Protein AF-A0A3R8IQD9-F1 (afdb_monomer_lite)

pLDDT: mean 78.48, std 20.83, range [30.59, 97.56]

Radius of gyration: 28.9 Å; chains: 1; bounding box: 61×103×57 Å

Structure (mmCIF, N/CA/C/O backbone):
data_AF-A0A3R8IQD9-F1
#
_entry.id   AF-A0A3R8IQD9-F1
#
loop_
_atom_site.group_PDB
_atom_site.id
_atom_site.type_symbol
_atom_site.label_atom_id
_atom_site.label_alt_id
_atom_site.label_comp_id
_atom_site.label_asym_id
_atom_site.label_entity_id
_atom_site.label_seq_id
_atom_site.pdbx_PDB_ins_code
_atom_site.Cartn_x
_atom_site.Cartn_y
_atom_site.Cartn_z
_atom_site.occupancy
_atom_site.B_iso_or_equiv
_atom_site.auth_seq_id
_atom_site.auth_comp_id
_atom_site.auth_asym_id
_atom_site.auth_atom_id
_atom_site.pdbx_PDB_model_num
ATOM 1 N N . MET A 1 1 ? -8.883 -5.951 16.918 1.00 85.56 1 MET A N 1
ATOM 2 C CA . MET A 1 1 ? -7.781 -6.168 15.955 1.00 85.56 1 MET A CA 1
ATOM 3 C C . MET A 1 1 ? -8.196 -5.547 14.629 1.00 85.56 1 MET A C 1
ATOM 5 O O . MET A 1 1 ? -9.331 -5.101 14.527 1.00 85.56 1 MET A O 1
ATOM 9 N N . ILE A 1 2 ? -7.300 -5.439 13.646 1.00 91.31 2 ILE A N 1
ATOM 10 C CA . ILE A 1 2 ? -7.656 -4.954 12.303 1.00 91.31 2 ILE A CA 1
ATOM 11 C C . ILE A 1 2 ? -7.260 -6.007 11.281 1.00 91.31 2 ILE A C 1
ATOM 13 O O . ILE A 1 2 ? -6.107 -6.446 11.278 1.00 91.31 2 ILE A O 1
ATOM 17 N N . TYR A 1 3 ? -8.180 -6.325 10.373 1.00 93.69 3 TYR A N 1
ATOM 18 C CA . TYR A 1 3 ? -7.929 -7.171 9.216 1.00 93.69 3 TYR A CA 1
ATOM 19 C C . TYR A 1 3 ? -8.202 -6.398 7.930 1.00 93.69 3 TYR A C 1
ATOM 21 O O . TYR A 1 3 ? -9.280 -5.846 7.725 1.00 93.69 3 TYR A O 1
ATOM 29 N N . ILE A 1 4 ? -7.206 -6.350 7.053 1.00 95.06 4 ILE A N 1
ATOM 30 C CA . ILE A 1 4 ? -7.309 -5.715 5.743 1.00 95.06 4 ILE A CA 1
ATOM 31 C C . ILE A 1 4 ? -7.055 -6.780 4.689 1.00 95.06 4 ILE A C 1
ATOM 33 O O . ILE A 1 4 ? -6.002 -7.419 4.675 1.00 95.06 4 ILE A O 1
ATOM 37 N N . LYS A 1 5 ? -8.011 -6.936 3.781 1.00 95.31 5 LYS A N 1
ATOM 38 C CA . LYS A 1 5 ? -7.874 -7.757 2.584 1.00 95.31 5 LYS A CA 1
ATOM 39 C C . LYS A 1 5 ? -7.574 -6.857 1.393 1.00 95.31 5 LYS A C 1
ATOM 41 O O . LYS A 1 5 ? -8.252 -5.853 1.187 1.00 95.31 5 LYS A O 1
ATOM 46 N N . ILE A 1 6 ? -6.565 -7.221 0.612 1.00 95.56 6 ILE A N 1
ATOM 47 C CA . ILE A 1 6 ? -6.186 -6.545 -0.625 1.00 95.56 6 ILE A CA 1
ATOM 48 C C . ILE A 1 6 ? -6.264 -7.547 -1.771 1.00 95.56 6 ILE A C 1
ATOM 50 O O . ILE A 1 6 ? -5.506 -8.517 -1.832 1.00 95.56 6 ILE A O 1
ATOM 54 N N . ASP A 1 7 ? -7.171 -7.275 -2.698 1.00 95.44 7 ASP A N 1
ATOM 55 C CA . ASP A 1 7 ? -7.290 -7.976 -3.967 1.00 95.44 7 ASP A CA 1
ATOM 56 C C . ASP A 1 7 ? -6.524 -7.215 -5.057 1.00 95.44 7 ASP A C 1
ATOM 58 O O . ASP A 1 7 ? -6.487 -5.981 -5.061 1.00 95.44 7 ASP A O 1
ATOM 62 N N . PHE A 1 8 ? -5.940 -7.948 -6.008 1.00 94.31 8 PHE A N 1
ATOM 63 C CA . PHE A 1 8 ? -5.193 -7.389 -7.140 1.00 94.31 8 PHE A CA 1
ATOM 64 C C . PHE A 1 8 ? -5.928 -7.686 -8.455 1.00 94.31 8 PHE A C 1
ATOM 66 O O . PHE A 1 8 ? -5.655 -8.712 -9.081 1.00 94.31 8 PHE A O 1
ATOM 73 N N . PRO A 1 9 ? -6.835 -6.811 -8.937 1.00 93.56 9 PRO A N 1
ATOM 74 C CA . PRO A 1 9 ? -7.625 -7.078 -10.144 1.00 93.56 9 PRO A CA 1
ATOM 75 C C . PRO A 1 9 ? -6.778 -7.335 -11.394 1.00 93.56 9 PRO A C 1
ATOM 77 O O . PRO A 1 9 ? -7.143 -8.138 -12.248 1.00 93.56 9 PRO A O 1
ATOM 80 N N . ALA A 1 10 ? -5.627 -6.664 -11.495 1.00 91.88 10 ALA A N 1
ATOM 81 C CA . ALA A 1 10 ? -4.679 -6.845 -12.591 1.00 91.88 10 ALA A CA 1
ATOM 82 C C . ALA A 1 10 ? -3.685 -8.002 -12.362 1.00 91.88 10 ALA A C 1
ATOM 84 O O . ALA A 1 10 ? -2.860 -8.271 -13.236 1.00 91.88 10 ALA A O 1
ATOM 85 N N . GLY A 1 11 ? -3.713 -8.646 -11.187 1.00 92.56 11 GLY A N 1
ATOM 86 C CA . GLY A 1 11 ? -2.774 -9.699 -10.785 1.00 92.56 11 GLY A CA 1
ATOM 87 C C . GLY A 1 11 ? -1.314 -9.244 -10.735 1.00 92.56 11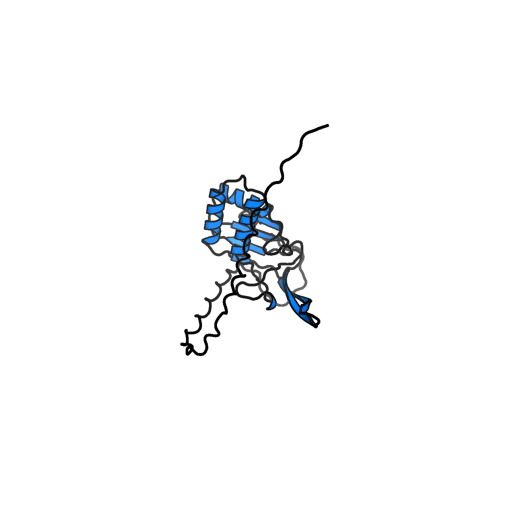 GLY A C 1
ATOM 88 O O . GLY A 1 11 ? -0.412 -10.074 -10.842 1.00 92.56 11 GLY A O 1
ATOM 89 N N . ARG A 1 12 ? -1.055 -7.932 -10.656 1.00 92.38 12 ARG A N 1
ATOM 90 C CA . ARG A 1 12 ? 0.294 -7.359 -10.662 1.00 92.38 12 ARG A CA 1
ATOM 91 C C . ARG A 1 12 ? 0.468 -6.338 -9.554 1.00 92.38 12 ARG A C 1
ATOM 93 O O . ARG A 1 12 ? -0.379 -5.474 -9.343 1.00 92.38 12 ARG A O 1
ATOM 100 N N . TRP A 1 13 ? 1.620 -6.418 -8.909 1.00 93.88 13 TRP A N 1
ATOM 101 C CA . TRP A 1 13 ? 2.085 -5.490 -7.898 1.00 93.88 13 TRP A CA 1
ATOM 102 C C . TRP A 1 13 ? 3.447 -4.928 -8.310 1.00 93.88 13 TRP A C 1
ATOM 104 O O . TRP A 1 13 ? 4.460 -5.620 -8.295 1.00 93.88 13 TRP A O 1
ATOM 114 N N . HIS A 1 14 ? 3.470 -3.661 -8.701 1.00 93.00 14 HIS A N 1
ATOM 115 C CA . HIS A 1 14 ? 4.660 -2.914 -9.086 1.00 93.00 14 HIS A CA 1
ATOM 116 C C . HIS A 1 14 ? 5.168 -2.078 -7.905 1.00 93.00 14 HIS A C 1
ATOM 118 O O . HIS A 1 14 ? 4.622 -1.021 -7.565 1.00 93.00 14 HIS A O 1
ATOM 124 N N . ALA A 1 15 ? 6.265 -2.527 -7.306 1.00 90.81 15 ALA A N 1
ATOM 125 C CA . ALA A 1 15 ? 7.015 -1.772 -6.314 1.00 90.81 15 ALA A CA 1
ATOM 126 C C . ALA A 1 15 ? 8.477 -2.214 -6.330 1.00 90.81 15 ALA A C 1
ATOM 128 O O . ALA A 1 15 ? 8.760 -3.405 -6.375 1.00 90.81 15 ALA A O 1
ATOM 129 N N . THR A 1 16 ? 9.397 -1.255 -6.286 1.00 88.88 16 THR A N 1
ATOM 130 C CA . THR A 1 16 ? 10.830 -1.521 -6.100 1.00 88.88 16 THR A CA 1
ATOM 131 C C . THR A 1 16 ? 11.128 -1.618 -4.613 1.00 88.88 16 THR A C 1
ATOM 133 O O . THR A 1 16 ? 10.677 -0.750 -3.858 1.00 88.88 16 THR A O 1
ATOM 136 N N . ALA A 1 17 ? 11.884 -2.642 -4.214 1.00 88.12 17 ALA A N 1
ATOM 137 C CA . ALA A 1 17 ? 12.302 -2.825 -2.831 1.00 88.12 17 ALA A CA 1
ATOM 138 C C . ALA A 1 17 ? 13.072 -1.603 -2.308 1.00 88.12 17 ALA A C 1
ATOM 140 O O . ALA A 1 17 ? 13.813 -0.939 -3.039 1.00 88.12 17 ALA A O 1
ATOM 141 N N . TRP A 1 18 ? 12.882 -1.286 -1.028 1.00 83.81 18 TRP A N 1
ATOM 142 C CA . TRP A 1 18 ? 13.612 -0.193 -0.397 1.00 83.81 18 TRP A CA 1
ATOM 143 C C . TRP A 1 18 ? 15.117 -0.476 -0.396 1.00 83.81 18 TRP A C 1
ATOM 145 O O . TRP A 1 18 ? 15.539 -1.591 -0.107 1.00 83.81 18 TRP A O 1
ATOM 155 N N . GLY A 1 19 ? 15.931 0.536 -0.700 1.00 84.25 19 GLY A N 1
ATOM 156 C CA . GLY A 1 19 ? 17.386 0.380 -0.791 1.00 84.25 19 GLY A CA 1
ATOM 157 C C . GLY A 1 19 ? 17.886 -0.270 -2.087 1.00 84.25 19 GLY A C 1
ATOM 158 O O . GLY A 1 19 ? 19.096 -0.362 -2.260 1.00 84.25 19 GLY A O 1
ATOM 159 N N . SER A 1 20 ? 16.990 -0.649 -3.004 1.00 85.81 20 SER A N 1
ATOM 160 C CA . SER A 1 20 ? 17.343 -1.146 -4.337 1.00 85.81 20 SER A CA 1
ATOM 161 C C . SER A 1 20 ? 17.142 -0.082 -5.408 1.00 85.81 20 SER A C 1
ATOM 163 O O . SER A 1 20 ? 16.177 0.691 -5.390 1.00 85.81 20 SER A O 1
ATOM 165 N N . HIS A 1 21 ? 18.038 -0.054 -6.390 1.00 85.88 21 HIS A N 1
ATOM 166 C CA . HIS A 1 21 ? 17.846 0.755 -7.584 1.00 85.88 21 HIS A CA 1
ATOM 167 C C . HIS A 1 21 ? 16.812 0.106 -8.522 1.00 85.88 21 HIS A C 1
ATOM 169 O O . HIS A 1 21 ? 16.749 -1.112 -8.664 1.00 85.88 21 HIS A O 1
ATOM 175 N N . VAL A 1 22 ? 16.022 0.913 -9.241 1.00 80.56 22 VAL A N 1
ATOM 176 C CA . VAL A 1 22 ? 14.950 0.417 -10.139 1.00 80.56 22 VAL A CA 1
ATOM 177 C C . VAL A 1 22 ? 15.449 -0.560 -11.214 1.00 80.56 22 VAL A C 1
ATOM 179 O O . VAL A 1 22 ? 14.722 -1.456 -11.632 1.00 80.56 22 VAL A O 1
ATOM 182 N N . ASN A 1 23 ? 16.714 -0.425 -11.621 1.00 83.75 23 ASN A N 1
ATOM 183 C CA . ASN A 1 23 ? 17.351 -1.295 -12.613 1.00 83.75 23 ASN A CA 1
ATOM 184 C C . ASN A 1 23 ? 17.975 -2.578 -12.028 1.00 83.75 23 ASN A C 1
ATOM 186 O O . ASN A 1 23 ? 18.586 -3.332 -12.781 1.00 83.75 23 ASN A O 1
ATOM 190 N N . GLU A 1 24 ? 17.847 -2.835 -10.725 1.00 85.62 24 GLU A N 1
ATOM 191 C CA . GLU A 1 24 ? 18.301 -4.089 -10.102 1.00 85.62 24 GLU A CA 1
ATOM 192 C C . GLU A 1 24 ? 17.284 -5.222 -10.259 1.00 85.62 24 GLU A C 1
ATOM 194 O O . GLU A 1 24 ? 17.636 -6.387 -10.106 1.00 85.62 24 GLU A O 1
ATOM 199 N N . GLY A 1 25 ? 16.034 -4.908 -10.609 1.00 85.62 25 GLY A N 1
ATOM 200 C CA . GLY A 1 25 ? 15.038 -5.941 -10.873 1.00 85.62 25 GLY A CA 1
ATOM 201 C C . GLY A 1 25 ? 14.461 -6.599 -9.618 1.00 85.62 25 GLY A C 1
ATOM 202 O O . GLY A 1 25 ? 13.912 -7.692 -9.725 1.00 85.62 25 GLY A O 1
ATOM 203 N N . VAL A 1 26 ? 14.604 -5.979 -8.440 1.00 89.00 26 VAL A N 1
ATOM 204 C CA . VAL A 1 26 ? 14.142 -6.535 -7.158 1.00 89.00 26 VAL A CA 1
ATOM 205 C C . VAL A 1 26 ? 12.788 -5.922 -6.784 1.00 89.00 26 VAL A C 1
ATOM 207 O O . VAL A 1 26 ? 12.733 -4.738 -6.416 1.00 89.00 26 VAL A O 1
ATOM 210 N N . PRO A 1 27 ? 11.676 -6.679 -6.896 1.00 91.38 27 PRO A N 1
ATOM 211 C CA . PRO A 1 27 ? 10.386 -6.171 -6.484 1.00 91.38 27 PRO A CA 1
ATOM 212 C C . PRO A 1 27 ? 10.232 -6.252 -4.967 1.00 91.38 27 PRO A C 1
ATOM 214 O O . PRO A 1 27 ? 10.790 -7.120 -4.300 1.00 91.38 27 PRO A O 1
ATOM 217 N N . GLU A 1 28 ? 9.434 -5.349 -4.421 1.00 91.25 28 GLU A N 1
ATOM 218 C CA . G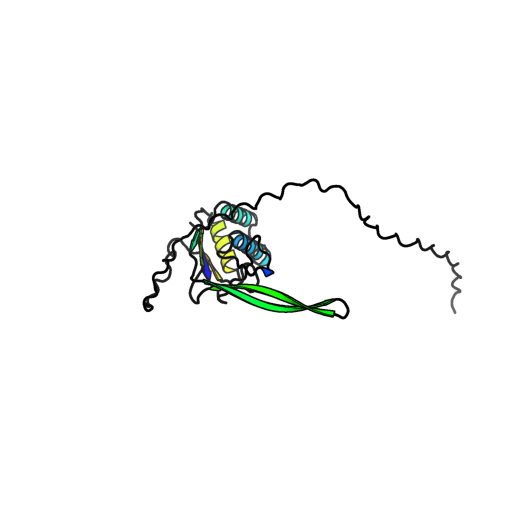LU A 1 28 ? 9.092 -5.338 -3.006 1.00 91.25 28 GLU A CA 1
ATOM 219 C C . GLU A 1 28 ? 7.955 -6.320 -2.714 1.00 91.25 28 GLU A C 1
ATOM 221 O O . GLU A 1 28 ? 6.830 -6.124 -3.184 1.00 91.25 28 GLU A O 1
ATOM 226 N N . TRP A 1 29 ? 8.242 -7.355 -1.923 1.00 90.94 29 TRP A N 1
ATOM 227 C CA . TRP A 1 29 ? 7.252 -8.317 -1.445 1.00 90.94 29 TRP A CA 1
ATOM 228 C C . TRP A 1 29 ? 7.685 -8.914 -0.099 1.00 90.94 29 TRP A C 1
ATOM 230 O O . TRP A 1 29 ? 8.795 -9.445 -0.026 1.00 90.94 29 TRP A O 1
ATOM 240 N N . PRO A 1 30 ? 6.852 -8.862 0.957 1.00 92.38 30 PRO A N 1
ATOM 241 C CA . PRO A 1 30 ? 5.551 -8.186 1.038 1.00 92.38 30 PRO A CA 1
ATOM 242 C C . PRO A 1 30 ? 5.629 -6.661 0.854 1.00 92.38 30 PRO A C 1
ATOM 244 O O . PRO A 1 30 ? 6.708 -6.083 0.994 1.00 92.38 30 PRO A O 1
ATOM 247 N N . PRO A 1 31 ? 4.502 -5.986 0.558 1.00 91.44 31 PRO A N 1
ATOM 248 C CA . PRO A 1 31 ? 4.455 -4.527 0.551 1.00 91.44 31 PRO A CA 1
ATOM 249 C C . PRO A 1 31 ? 4.864 -3.960 1.912 1.00 91.44 31 PRO A C 1
ATOM 251 O O . PRO A 1 31 ? 4.388 -4.418 2.948 1.00 91.44 31 PRO A O 1
ATOM 254 N N . CYS A 1 32 ? 5.711 -2.935 1.938 1.00 91.12 32 CYS A N 1
ATOM 255 C CA . CYS A 1 32 ? 6.063 -2.275 3.183 1.00 91.12 32 CYS A CA 1
ATOM 256 C C . CYS A 1 32 ? 4.843 -1.524 3.752 1.00 91.12 32 CYS A C 1
ATOM 258 O O . CYS A 1 32 ? 4.096 -0.888 2.995 1.00 91.12 32 CYS A O 1
ATOM 260 N N . PRO A 1 33 ? 4.662 -1.512 5.087 1.00 92.19 33 PRO A N 1
ATOM 261 C CA . PRO A 1 33 ? 3.502 -0.878 5.725 1.00 92.19 33 PRO A CA 1
ATOM 262 C C . PRO A 1 33 ? 3.356 0.606 5.360 1.00 92.19 33 PRO A C 1
ATOM 264 O O . PRO A 1 33 ? 2.260 1.113 5.134 1.00 92.19 33 PRO A O 1
ATOM 267 N N . TRP A 1 34 ? 4.490 1.293 5.205 1.00 90.69 34 TRP A N 1
ATOM 268 C CA . TRP A 1 34 ? 4.557 2.692 4.789 1.00 90.69 34 TRP A CA 1
ATOM 269 C C . TRP A 1 34 ? 3.852 2.976 3.453 1.00 90.69 34 TRP A C 1
ATOM 271 O O . TRP A 1 34 ? 3.281 4.056 3.283 1.00 90.69 34 TRP A O 1
ATOM 281 N N . ARG A 1 35 ? 3.854 2.037 2.493 1.00 93.12 35 ARG A N 1
ATOM 282 C CA . ARG A 1 35 ? 3.138 2.223 1.218 1.00 93.12 35 ARG A CA 1
ATOM 283 C C . ARG A 1 35 ? 1.636 2.295 1.418 1.00 93.12 35 ARG A C 1
ATOM 285 O O . ARG A 1 35 ? 1.003 3.123 0.763 1.00 93.12 35 ARG A O 1
ATOM 292 N N . LEU A 1 36 ? 1.094 1.483 2.325 1.00 94.19 36 LEU A N 1
ATOM 293 C CA . LEU A 1 36 ? -0.315 1.555 2.686 1.00 94.19 36 LEU A CA 1
ATOM 294 C C . LEU A 1 36 ? -0.610 2.897 3.360 1.00 94.19 36 LEU A C 1
ATOM 296 O O . LEU A 1 36 ? -1.492 3.616 2.899 1.00 94.19 36 LEU A O 1
ATOM 300 N N . SER A 1 37 ? 0.187 3.305 4.352 1.00 95.25 37 SER A N 1
ATOM 301 C CA . SER A 1 37 ? 0.014 4.600 5.028 1.00 95.25 37 SER A CA 1
ATOM 302 C C . SER A 1 37 ? 0.047 5.775 4.047 1.00 95.25 37 SER A C 1
ATOM 304 O O . SER A 1 37 ? -0.822 6.645 4.081 1.00 95.25 37 SER A O 1
ATOM 306 N N . ARG A 1 38 ? 0.996 5.785 3.100 1.00 95.25 38 ARG A N 1
ATOM 307 C CA . ARG A 1 38 ? 1.045 6.803 2.040 1.00 95.25 38 ARG A CA 1
ATOM 308 C C . ARG A 1 38 ? -0.181 6.780 1.135 1.00 95.25 38 ARG A C 1
ATOM 310 O O . ARG A 1 38 ? -0.647 7.851 0.751 1.00 95.25 38 ARG A O 1
ATOM 317 N N . ALA A 1 39 ? -0.670 5.598 0.766 1.00 95.56 39 ALA A N 1
ATOM 318 C CA . ALA A 1 39 ? -1.858 5.463 -0.068 1.00 95.56 39 ALA A CA 1
ATOM 319 C C . ALA A 1 39 ? -3.103 6.008 0.651 1.00 95.56 39 ALA A C 1
ATOM 321 O O . ALA A 1 39 ? -3.860 6.770 0.052 1.00 95.56 39 ALA A O 1
ATOM 322 N N . LEU A 1 40 ? -3.258 5.716 1.947 1.00 96.56 40 LEU A N 1
ATOM 323 C CA . LEU A 1 40 ? -4.341 6.240 2.786 1.00 96.56 40 LEU A CA 1
ATOM 324 C C . LEU A 1 40 ? -4.289 7.771 2.902 1.00 96.56 40 LEU A C 1
ATOM 326 O O . LEU A 1 40 ? -5.300 8.439 2.696 1.00 96.56 40 LEU A O 1
ATOM 330 N N . ILE A 1 41 ? -3.107 8.345 3.154 1.00 96.62 41 ILE A N 1
ATOM 331 C CA . ILE A 1 41 ? -2.916 9.806 3.214 1.00 96.62 41 ILE A CA 1
ATOM 332 C C . ILE A 1 41 ? -3.255 10.458 1.866 1.00 96.62 41 ILE A C 1
ATOM 334 O O . ILE A 1 41 ? -3.947 11.477 1.819 1.00 96.62 41 ILE A O 1
ATOM 338 N N . ALA A 1 42 ? -2.795 9.873 0.757 1.00 95.69 42 ALA A N 1
ATOM 339 C CA . ALA A 1 42 ? -3.093 10.378 -0.581 1.00 95.69 42 ALA A CA 1
ATOM 340 C C . ALA A 1 42 ? -4.600 10.330 -0.882 1.00 95.69 42 ALA A C 1
ATOM 342 O O . ALA A 1 42 ? -5.163 11.311 -1.372 1.00 95.69 42 ALA A O 1
ATOM 343 N N . ALA A 1 43 ? -5.262 9.222 -0.539 1.00 96.06 43 ALA A N 1
ATOM 344 C CA . ALA A 1 43 ? -6.705 9.069 -0.673 1.00 96.06 43 ALA A CA 1
ATOM 345 C C . ALA A 1 43 ? -7.468 10.102 0.161 1.00 96.06 43 ALA A C 1
ATOM 347 O O . ALA A 1 43 ? -8.424 10.702 -0.333 1.00 96.06 43 ALA A O 1
ATOM 348 N N . TRP A 1 44 ? -7.007 10.388 1.381 1.00 97.56 44 TRP A N 1
ATOM 349 C CA . TRP A 1 44 ? -7.604 11.421 2.217 1.00 97.56 44 TRP A CA 1
ATOM 350 C C . TRP A 1 44 ? -7.502 12.801 1.566 1.00 97.56 44 TRP A C 1
ATOM 352 O O . TRP A 1 44 ? -8.520 13.462 1.367 1.00 97.56 44 TRP A O 1
ATOM 362 N N . HIS A 1 45 ? -6.303 13.213 1.143 1.00 95.94 45 HIS A N 1
ATOM 363 C CA . HIS A 1 45 ? -6.107 14.520 0.510 1.00 95.94 45 HIS A CA 1
ATOM 364 C C . HIS A 1 45 ? -6.900 14.683 -0.789 1.00 95.94 45 HIS A C 1
ATOM 366 O O . HIS A 1 45 ? -7.379 15.783 -1.071 1.00 95.94 45 HIS A O 1
ATOM 372 N N . TRP A 1 46 ? -7.034 13.611 -1.573 1.00 95.06 46 TRP A N 1
ATOM 373 C CA . TRP A 1 46 ? -7.691 13.658 -2.876 1.00 95.06 46 TRP A CA 1
ATOM 374 C C . TRP A 1 46 ? -9.216 13.531 -2.791 1.00 95.06 46 TRP A C 1
ATOM 376 O O . TRP A 1 46 ? -9.931 14.284 -3.447 1.00 95.06 46 TRP A O 1
ATOM 386 N N . LYS A 1 47 ? -9.724 12.583 -1.995 1.00 95.06 47 LYS A N 1
ATOM 387 C CA . LYS A 1 47 ? -11.143 12.182 -1.992 1.00 95.06 47 LYS A CA 1
ATOM 388 C C . LYS A 1 47 ? -11.890 12.580 -0.719 1.00 95.06 47 LYS A C 1
ATOM 390 O O . LYS A 1 47 ? -13.100 12.783 -0.774 1.00 95.06 47 LYS A O 1
ATOM 395 N N . HIS A 1 48 ? -11.195 12.739 0.409 1.00 95.38 48 HIS A N 1
ATOM 396 C CA . HIS A 1 48 ? -11.825 12.876 1.730 1.00 95.38 48 HIS A CA 1
ATOM 397 C C . HIS A 1 48 ? -11.344 14.085 2.547 1.00 95.38 48 HIS A C 1
ATOM 399 O O . HIS A 1 48 ? -11.540 14.130 3.756 1.00 95.38 48 HIS A O 1
ATOM 405 N N . ARG A 1 49 ? -10.810 15.127 1.896 1.00 93.25 49 ARG A N 1
ATOM 406 C CA . ARG A 1 49 ? -10.215 16.316 2.545 1.00 93.25 49 ARG A CA 1
ATOM 407 C C . ARG A 1 49 ? -11.154 17.090 3.489 1.00 93.25 49 ARG A C 1
ATOM 409 O O . ARG A 1 49 ? -10.701 17.936 4.248 1.00 93.25 49 ARG A O 1
ATOM 416 N N . ARG A 1 50 ? -12.468 16.852 3.409 1.00 92.94 50 ARG A N 1
ATOM 417 C CA . ARG A 1 50 ? -13.479 17.452 4.301 1.00 92.94 50 ARG A CA 1
ATOM 418 C C . ARG A 1 50 ? -13.627 16.722 5.639 1.00 92.94 50 ARG A C 1
ATOM 420 O O . ARG A 1 50 ? -14.290 17.243 6.528 1.00 92.94 50 ARG A O 1
ATOM 427 N N . GLN A 1 51 ? -13.083 15.515 5.763 1.00 92.31 51 GLN A N 1
ATOM 428 C CA . GLN A 1 51 ? -13.105 14.755 7.009 1.00 92.31 51 GLN A CA 1
ATOM 429 C C . GLN A 1 51 ? -12.082 15.313 8.008 1.00 92.31 51 GLN A C 1
ATOM 431 O O . GLN A 1 51 ? -11.257 16.157 7.669 1.00 92.31 51 GLN A O 1
ATOM 436 N N . ASN A 1 52 ? -12.148 14.856 9.258 1.00 93.44 52 ASN A N 1
ATOM 437 C CA . ASN A 1 52 ? -11.309 15.376 10.332 1.00 93.44 52 ASN A CA 1
ATOM 438 C C . ASN A 1 52 ? -9.842 14.923 10.175 1.00 93.44 52 ASN A C 1
ATOM 440 O O . ASN A 1 52 ? -9.534 13.734 10.268 1.00 93.44 52 ASN A O 1
ATOM 444 N N . GLU A 1 53 ? -8.931 15.876 9.965 1.00 96.50 53 GLU A N 1
ATOM 445 C CA . GLU A 1 53 ? -7.493 15.613 9.821 1.00 96.50 53 GLU A CA 1
ATOM 446 C C . GLU A 1 53 ? -6.863 15.056 11.108 1.00 96.50 53 GLU A C 1
ATOM 448 O O . GLU A 1 53 ? -5.943 14.242 11.046 1.00 96.50 53 GLU A O 1
ATOM 453 N N . THR A 1 54 ? -7.372 15.437 12.282 1.00 97.31 54 THR A N 1
ATOM 454 C CA . THR A 1 54 ? -6.869 14.933 13.567 1.00 97.31 54 THR A CA 1
ATOM 455 C C . THR A 1 54 ? -7.093 13.427 13.694 1.00 97.31 54 THR A C 1
ATOM 457 O O . THR A 1 54 ? -6.203 12.717 14.157 1.00 97.31 54 THR A O 1
ATOM 460 N N . VAL A 1 55 ? -8.236 12.926 13.211 1.00 97.25 55 VAL A N 1
ATOM 461 C CA . VAL A 1 55 ? -8.546 11.485 13.200 1.00 97.25 55 VAL A CA 1
ATOM 462 C C . VAL A 1 55 ? -7.627 10.744 12.226 1.00 97.25 55 VAL A C 1
ATOM 464 O O . VAL A 1 55 ? -7.127 9.672 12.557 1.00 97.25 55 VAL A O 1
ATOM 467 N N . LEU A 1 56 ? -7.330 11.330 11.057 1.00 97.56 56 LEU A N 1
ATOM 468 C CA . LEU A 1 56 ? -6.355 10.760 10.120 1.00 97.56 56 LEU A CA 1
ATOM 469 C C . LEU A 1 56 ? -4.974 10.626 10.768 1.00 97.56 56 LEU A C 1
ATOM 471 O O . LEU A 1 56 ? -4.355 9.571 10.666 1.00 97.56 56 LEU A O 1
ATOM 475 N N . ARG A 1 57 ? -4.480 11.687 11.414 1.00 97.44 57 ARG A N 1
ATOM 476 C CA . ARG A 1 57 ? -3.160 11.684 12.062 1.00 97.44 57 ARG A CA 1
ATOM 477 C C . ARG A 1 57 ? -3.080 10.599 13.133 1.00 97.44 57 ARG A C 1
ATOM 479 O O . ARG A 1 57 ? -2.187 9.764 13.060 1.00 97.44 57 ARG A O 1
ATOM 486 N N . ALA A 1 58 ? -4.070 10.541 14.027 1.00 97.44 58 ALA A N 1
ATOM 487 C CA . ALA A 1 58 ? -4.150 9.511 15.062 1.00 97.44 58 ALA A CA 1
ATOM 488 C C . ALA A 1 58 ? -4.181 8.085 14.479 1.00 97.44 58 ALA A C 1
ATOM 490 O O . ALA A 1 58 ? -3.467 7.206 14.961 1.00 97.44 58 ALA A O 1
ATOM 491 N N . LEU A 1 59 ? -4.949 7.860 13.405 1.00 97.25 59 LEU A N 1
ATOM 492 C CA . LEU A 1 59 ? -4.994 6.577 12.698 1.00 97.25 59 LEU A CA 1
ATOM 493 C C . LEU A 1 59 ? -3.618 6.182 12.134 1.00 97.25 59 LEU A C 1
ATOM 495 O O . LEU A 1 59 ? -3.174 5.051 12.334 1.00 97.25 59 LEU A O 1
ATOM 499 N N . ILE A 1 60 ? -2.937 7.095 11.433 1.00 97.44 60 ILE A N 1
ATOM 500 C CA . ILE A 1 60 ? -1.620 6.819 10.839 1.00 97.44 60 ILE A CA 1
ATOM 501 C C . ILE A 1 60 ? -0.564 6.575 11.922 1.00 97.44 60 ILE A C 1
ATOM 503 O O . ILE A 1 60 ? 0.237 5.653 11.772 1.00 97.44 60 ILE A O 1
ATOM 507 N N . ASP A 1 61 ? -0.587 7.337 13.017 1.00 96.81 61 ASP A N 1
ATOM 508 C CA . ASP A 1 61 ? 0.340 7.158 14.138 1.00 96.81 61 ASP A CA 1
ATOM 509 C C . ASP A 1 61 ? 0.168 5.777 14.788 1.00 96.81 61 ASP A C 1
ATOM 511 O O . ASP A 1 61 ? 1.151 5.086 15.060 1.00 96.81 61 ASP A O 1
ATOM 515 N N . LYS A 1 62 ? -1.077 5.311 14.957 1.00 96.06 62 LYS A N 1
ATOM 516 C CA . LYS A 1 62 ? -1.357 3.958 15.460 1.00 96.06 62 LYS A CA 1
ATOM 517 C C . LYS A 1 62 ? -0.872 2.874 14.502 1.00 96.06 62 LYS A C 1
ATOM 519 O O . LYS A 1 62 ? -0.211 1.940 14.947 1.00 96.06 62 LYS A O 1
ATOM 524 N N . LEU A 1 63 ? -1.129 3.009 13.200 1.00 95.44 63 LEU A N 1
ATOM 525 C CA . LEU A 1 63 ? -0.624 2.065 12.192 1.00 95.44 63 LEU A CA 1
ATOM 526 C C . LEU A 1 63 ? 0.911 2.029 12.143 1.00 95.44 63 LEU A C 1
ATOM 528 O O . LEU A 1 63 ? 1.485 0.981 11.863 1.00 95.44 63 LEU A O 1
ATOM 532 N N . ALA A 1 64 ? 1.575 3.155 12.415 1.00 95.00 64 ALA A N 1
ATOM 533 C CA . ALA A 1 64 ? 3.032 3.251 12.475 1.00 95.00 64 ALA A CA 1
ATOM 534 C C . ALA A 1 64 ? 3.628 2.716 13.790 1.00 95.00 64 ALA A C 1
ATOM 536 O O . ALA A 1 64 ? 4.803 2.357 13.815 1.00 95.00 64 ALA A O 1
ATOM 537 N N . SER A 1 65 ? 2.841 2.650 14.869 1.00 94.56 65 SER A N 1
ATOM 538 C CA . SER A 1 65 ? 3.305 2.190 16.186 1.00 94.56 65 SER A CA 1
ATOM 539 C C . SER A 1 65 ? 3.557 0.681 16.281 1.00 94.56 65 SER A C 1
ATOM 541 O O . SER A 1 65 ? 4.283 0.246 17.173 1.00 94.56 65 SER A O 1
ATOM 543 N N . ALA A 1 66 ? 2.992 -0.112 15.367 1.00 92.56 66 ALA A N 1
ATOM 544 C CA . ALA A 1 66 ? 3.107 -1.565 15.364 1.00 92.56 66 ALA A CA 1
ATOM 545 C C . ALA A 1 66 ? 3.348 -2.106 13.950 1.00 92.56 66 ALA A C 1
ATOM 547 O O . ALA A 1 66 ? 2.799 -1.605 12.965 1.00 92.56 66 ALA A O 1
ATOM 548 N N . ALA A 1 67 ? 4.161 -3.158 13.852 1.00 92.56 67 ALA A N 1
ATOM 549 C CA . ALA A 1 67 ? 4.367 -3.861 12.595 1.00 92.56 67 ALA A CA 1
ATOM 550 C C . ALA A 1 67 ? 3.143 -4.740 12.270 1.00 92.56 67 ALA A C 1
ATOM 552 O O . ALA A 1 67 ? 2.650 -5.430 13.163 1.00 92.56 67 ALA A O 1
ATOM 553 N N . PRO A 1 68 ? 2.657 -4.742 11.017 1.00 94.88 68 PRO A N 1
ATOM 554 C CA . PRO A 1 68 ? 1.645 -5.696 10.592 1.00 94.88 68 PRO A CA 1
ATOM 555 C C . PRO A 1 68 ? 2.206 -7.100 10.408 1.00 94.88 68 PRO A C 1
ATOM 557 O O . PRO A 1 68 ? 3.350 -7.283 9.985 1.00 94.88 68 PRO A O 1
ATOM 560 N N . ASP A 1 69 ? 1.320 -8.074 10.565 1.00 93.44 69 ASP A N 1
ATOM 561 C CA . ASP A 1 69 ? 1.514 -9.424 10.058 1.00 93.44 69 ASP A CA 1
ATOM 562 C C . ASP A 1 69 ? 0.892 -9.558 8.676 1.00 93.44 69 ASP A C 1
ATOM 564 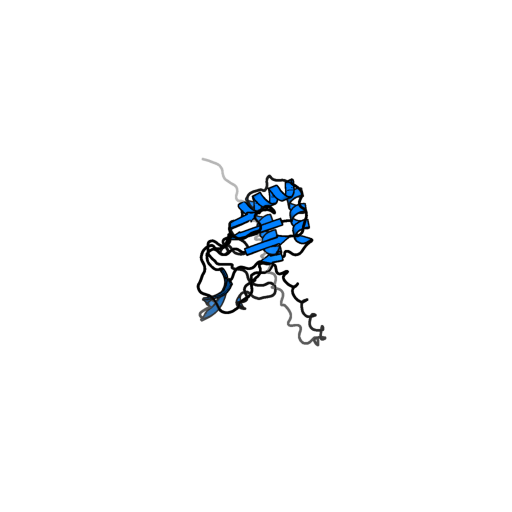O O . ASP A 1 69 ? -0.187 -9.023 8.404 1.00 93.44 69 ASP A O 1
ATOM 568 N N . TYR A 1 70 ? 1.542 -10.332 7.815 1.00 92.88 70 TYR A N 1
ATOM 569 C CA . TYR A 1 70 ? 1.029 -10.615 6.486 1.00 92.88 70 TYR A CA 1
ATOM 570 C C . TYR A 1 70 ? 0.706 -12.094 6.328 1.00 92.88 70 TYR A C 1
ATOM 572 O O . TYR A 1 70 ? 1.428 -12.968 6.808 1.00 92.88 70 TYR A O 1
ATOM 580 N N . ARG A 1 71 ? -0.353 -12.375 5.574 1.00 92.38 71 ARG A N 1
ATOM 581 C CA . ARG A 1 71 ? -0.582 -13.679 4.957 1.00 92.38 71 ARG A CA 1
ATOM 582 C C . ARG A 1 71 ? -0.519 -13.478 3.453 1.00 92.38 71 ARG A C 1
ATOM 584 O O . ARG A 1 71 ? -1.372 -12.807 2.866 1.00 92.38 71 ARG A O 1
ATOM 591 N N . LEU A 1 72 ? 0.552 -13.996 2.864 1.00 93.06 72 LEU A N 1
ATOM 592 C CA . LEU A 1 72 ? 0.881 -13.753 1.467 1.00 93.06 72 LEU A CA 1
ATOM 593 C C . LEU A 1 72 ? 0.155 -14.758 0.573 1.00 93.06 72 LEU A C 1
ATOM 595 O O . LEU A 1 72 ? 0.153 -15.947 0.894 1.00 93.06 72 LEU A O 1
ATOM 599 N N . PRO A 1 73 ? -0.435 -14.304 -0.542 1.00 92.81 73 PRO A N 1
ATOM 600 C CA . PRO A 1 73 ? -0.871 -15.204 -1.589 1.00 92.81 73 PRO A CA 1
ATOM 601 C C . PRO A 1 73 ? 0.352 -15.806 -2.285 1.00 92.81 73 PRO A C 1
ATOM 603 O O . PRO A 1 73 ? 1.455 -15.241 -2.252 1.00 92.81 73 PRO A O 1
ATOM 606 N N . GLN A 1 74 ? 0.146 -16.923 -2.966 1.00 90.56 74 GLN A N 1
ATOM 607 C CA . GLN A 1 74 ? 1.105 -17.452 -3.908 1.00 90.56 74 GLN A CA 1
ATOM 608 C C . GLN A 1 74 ? 1.368 -16.399 -4.989 1.00 90.56 74 GLN A C 1
ATOM 610 O O . GLN A 1 74 ? 0.471 -15.887 -5.669 1.00 90.56 74 GLN A O 1
ATOM 615 N N . ALA A 1 75 ? 2.642 -16.045 -5.110 1.00 92.38 75 ALA A N 1
ATOM 616 C CA . ALA A 1 75 ? 3.075 -14.968 -5.970 1.00 92.38 75 ALA A CA 1
ATOM 617 C C . ALA A 1 75 ? 4.470 -15.244 -6.534 1.00 92.38 75 ALA A C 1
ATOM 619 O O . ALA A 1 75 ? 5.266 -15.974 -5.946 1.00 92.38 75 ALA A O 1
ATOM 620 N N . SER A 1 76 ? 4.774 -14.668 -7.693 1.00 92.94 76 SER A N 1
ATOM 621 C CA . SER A 1 76 ? 6.060 -14.827 -8.378 1.00 92.94 76 SER A CA 1
ATOM 622 C C . SER A 1 76 ? 6.627 -13.476 -8.792 1.00 92.94 76 SER A C 1
ATOM 624 O O . SER A 1 76 ? 5.921 -12.648 -9.364 1.00 92.94 76 SER A O 1
ATOM 626 N N . ALA A 1 77 ? 7.913 -13.250 -8.537 1.00 92.94 77 ALA A N 1
ATOM 627 C CA . ALA A 1 77 ? 8.612 -12.067 -9.027 1.00 92.94 77 ALA A CA 1
ATOM 628 C C . ALA A 1 77 ? 8.842 -12.163 -10.546 1.00 92.94 77 ALA A C 1
ATOM 630 O O . ALA A 1 77 ? 9.244 -13.205 -11.061 1.00 92.94 77 ALA A O 1
ATOM 631 N N . ALA A 1 78 ? 8.608 -11.068 -11.263 1.00 91.62 78 ALA A N 1
ATOM 632 C CA . ALA A 1 78 ? 8.796 -10.964 -12.703 1.00 91.62 78 ALA A CA 1
ATOM 633 C C . ALA A 1 78 ? 9.247 -9.550 -13.104 1.00 91.62 78 ALA A C 1
ATOM 635 O O . ALA A 1 78 ? 9.166 -8.593 -12.336 1.00 91.62 78 ALA A O 1
ATOM 636 N N . HIS A 1 79 ? 9.738 -9.411 -14.333 1.00 92.62 79 HIS A N 1
ATOM 637 C CA . HIS A 1 79 ? 10.117 -8.115 -14.889 1.00 92.62 79 HIS A CA 1
ATOM 638 C C . HIS A 1 79 ? 9.869 -8.062 -16.401 1.00 92.62 79 HIS A C 1
ATOM 640 O O . HIS A 1 79 ? 9.955 -9.079 -17.098 1.00 92.62 79 HIS A O 1
ATOM 646 N N . THR A 1 80 ? 9.669 -6.869 -16.940 1.00 91.38 80 THR A N 1
ATOM 647 C CA . THR A 1 80 ? 9.826 -6.563 -18.365 1.00 91.38 80 THR A CA 1
ATOM 648 C C . THR A 1 80 ? 11.144 -5.817 -18.587 1.00 91.38 80 THR A C 1
ATOM 650 O O . THR A 1 80 ? 11.701 -5.188 -17.683 1.00 91.38 80 THR A O 1
ATOM 653 N N . ARG A 1 81 ? 11.703 -5.947 -19.794 1.00 92.19 81 ARG A N 1
ATOM 654 C CA . ARG A 1 81 ? 12.979 -5.330 -20.182 1.00 92.19 81 ARG A CA 1
ATOM 655 C C . ARG A 1 81 ? 12.736 -4.406 -21.361 1.00 92.19 81 ARG A C 1
ATOM 657 O O . ARG A 1 81 ? 12.321 -4.862 -22.423 1.00 92.19 81 ARG A O 1
ATOM 664 N N . HIS A 1 82 ? 13.037 -3.130 -21.178 1.00 90.50 82 HIS A N 1
ATOM 665 C CA . HIS A 1 82 ? 12.887 -2.107 -22.203 1.00 90.50 82 HIS A CA 1
ATOM 666 C C . HIS A 1 82 ? 14.261 -1.577 -22.606 1.00 90.50 82 HIS A C 1
ATOM 668 O O . HIS A 1 82 ? 15.095 -1.294 -21.752 1.00 90.50 82 HIS A O 1
ATOM 674 N N . TYR A 1 83 ? 14.508 -1.442 -23.906 1.00 92.38 83 TYR A N 1
ATOM 675 C CA . TYR A 1 83 ? 15.752 -0.887 -24.441 1.00 92.38 83 TYR A CA 1
ATOM 676 C C . TYR A 1 83 ? 15.473 0.525 -24.952 1.00 92.38 83 TYR A C 1
ATOM 678 O O . TYR A 1 83 ? 15.081 0.699 -26.105 1.00 92.38 83 TYR A O 1
ATOM 686 N N . MET A 1 84 ? 15.626 1.517 -24.074 1.00 90.06 84 MET A N 1
ATOM 687 C CA . MET A 1 84 ? 15.308 2.910 -24.381 1.00 90.06 84 MET A CA 1
ATOM 688 C C . MET A 1 84 ? 16.454 3.576 -25.146 1.00 90.06 84 MET A C 1
ATOM 690 O O . MET A 1 84 ? 17.609 3.449 -24.723 1.00 90.06 84 MET A O 1
ATOM 694 N N . PRO A 1 85 ? 16.168 4.293 -26.244 1.00 91.44 85 PRO A N 1
ATOM 695 C CA . PRO A 1 85 ? 17.186 5.046 -26.956 1.00 91.44 85 PRO A CA 1
ATOM 696 C C . PRO A 1 85 ? 17.636 6.243 -26.111 1.00 91.44 85 PRO A C 1
ATOM 698 O O . PRO A 1 85 ? 16.825 7.005 -25.586 1.00 91.44 85 PRO A O 1
ATOM 701 N N . VAL A 1 86 ? 18.946 6.409 -25.983 1.00 86.38 86 VAL A N 1
ATOM 702 C CA . VAL A 1 86 ? 19.601 7.576 -25.402 1.00 86.38 86 VAL A CA 1
ATOM 703 C C . VAL A 1 86 ? 20.395 8.232 -26.519 1.00 86.38 86 VAL A C 1
ATOM 705 O O . VAL A 1 86 ? 21.380 7.680 -27.011 1.00 86.38 86 VAL A O 1
ATOM 708 N N . VAL A 1 87 ? 19.931 9.406 -26.943 1.00 86.06 87 VAL A N 1
ATOM 709 C CA . VAL A 1 87 ? 20.577 10.187 -27.997 1.00 86.06 87 VAL A CA 1
ATOM 710 C C . VAL A 1 87 ? 21.505 11.205 -27.347 1.00 86.06 87 VAL A C 1
ATOM 712 O O . VAL A 1 87 ? 21.053 12.128 -26.671 1.00 86.06 87 VAL A O 1
ATOM 715 N N . THR A 1 88 ? 22.806 11.052 -27.580 1.00 83.44 88 THR A N 1
ATOM 716 C CA . THR A 1 88 ? 23.835 11.997 -27.133 1.00 83.44 88 THR A CA 1
ATOM 717 C C . THR A 1 88 ? 24.536 12.566 -28.362 1.00 83.44 88 THR A C 1
ATOM 719 O O . THR A 1 88 ? 25.423 11.944 -28.952 1.00 83.44 88 THR A O 1
ATOM 722 N N . GLY A 1 89 ? 24.118 13.762 -28.782 1.00 86.31 89 GLY A N 1
ATOM 723 C CA . GLY A 1 89 ? 24.598 14.386 -30.015 1.00 86.31 89 GLY A CA 1
ATOM 724 C C . GLY A 1 89 ? 24.131 13.615 -31.253 1.00 86.31 89 GLY A C 1
ATOM 725 O O . GLY A 1 89 ? 22.935 13.530 -31.506 1.00 86.31 89 GLY A O 1
ATOM 726 N N . LYS A 1 90 ? 25.075 13.066 -32.029 1.00 81.38 90 LYS A N 1
ATOM 727 C CA . LYS A 1 90 ? 24.793 12.243 -33.224 1.00 81.38 90 LYS A CA 1
ATOM 728 C C . LYS A 1 90 ? 24.763 10.734 -32.945 1.00 81.38 90 LYS A C 1
ATOM 730 O O . LYS A 1 90 ? 24.471 9.966 -33.853 1.00 81.38 90 LYS A O 1
ATOM 735 N N . ASN A 1 91 ? 25.095 10.316 -31.724 1.00 79.56 91 ASN A N 1
ATOM 736 C CA . ASN A 1 91 ? 25.166 8.907 -31.351 1.00 79.56 91 ASN A CA 1
ATOM 737 C C . ASN A 1 91 ? 23.886 8.489 -30.623 1.00 79.56 91 ASN A C 1
ATOM 739 O O . ASN A 1 91 ? 23.461 9.169 -29.689 1.00 79.56 91 ASN A O 1
ATOM 743 N N . GLU A 1 92 ? 23.319 7.350 -31.015 1.00 85.25 92 GLU A N 1
ATOM 744 C CA . GLU A 1 92 ? 22.215 6.695 -30.313 1.00 85.25 92 GLU A CA 1
ATOM 745 C C . GLU A 1 92 ? 22.733 5.413 -29.651 1.00 85.25 92 GLU A C 1
ATOM 747 O O . GLU A 1 92 ? 23.238 4.510 -30.320 1.00 85.25 92 GLU A O 1
ATOM 752 N N . THR A 1 93 ? 22.618 5.329 -28.328 1.00 86.25 93 THR A N 1
ATOM 753 C CA . THR A 1 93 ? 22.881 4.105 -27.562 1.00 86.25 93 THR A CA 1
ATOM 754 C C . THR A 1 93 ? 21.588 3.613 -26.923 1.00 86.25 93 THR A C 1
ATOM 756 O O . THR A 1 93 ? 20.668 4.389 -26.685 1.00 86.25 93 THR A O 1
ATOM 759 N N . LYS A 1 94 ? 21.475 2.309 -26.652 1.00 87.44 94 LYS A N 1
ATOM 760 C CA . LYS A 1 94 ? 20.289 1.744 -25.991 1.00 87.44 94 LYS A CA 1
ATOM 761 C C . LYS A 1 94 ? 20.593 1.455 -24.530 1.00 87.44 94 LYS A C 1
ATOM 763 O O . LYS A 1 94 ? 21.455 0.631 -24.230 1.00 87.44 94 LYS A O 1
ATOM 768 N N . THR A 1 95 ? 19.847 2.082 -23.630 1.00 88.44 95 THR A N 1
ATOM 769 C CA . THR A 1 95 ? 19.909 1.805 -22.193 1.00 88.44 95 THR A CA 1
ATOM 770 C C . THR A 1 95 ? 18.825 0.805 -21.823 1.00 88.44 95 THR A C 1
ATOM 772 O O . THR A 1 95 ? 17.646 1.003 -22.116 1.00 88.44 95 THR A O 1
ATOM 775 N N . LYS A 1 96 ? 19.225 -0.289 -21.172 1.00 89.25 96 LYS A N 1
ATOM 776 C CA . LYS A 1 96 ? 18.302 -1.306 -20.666 1.00 89.25 96 LYS A CA 1
ATOM 777 C C . LYS A 1 96 ? 17.676 -0.828 -19.355 1.00 89.25 96 LYS A C 1
ATOM 779 O O . LYS A 1 96 ? 18.396 -0.542 -18.403 1.00 89.25 96 LYS A O 1
ATOM 784 N N . ILE A 1 97 ? 16.352 -0.799 -19.314 1.00 90.00 97 ILE A N 1
ATOM 785 C CA . ILE A 1 97 ? 15.538 -0.437 -18.156 1.00 90.00 97 ILE A CA 1
ATOM 786 C C . ILE A 1 97 ? 14.684 -1.643 -17.775 1.00 90.00 97 ILE A C 1
ATOM 788 O O . ILE A 1 97 ? 14.113 -2.307 -18.646 1.00 90.00 97 ILE A O 1
ATOM 792 N N . PHE A 1 98 ? 14.616 -1.925 -16.478 1.00 90.31 98 PHE A N 1
ATOM 793 C CA . PHE A 1 98 ? 13.731 -2.945 -15.931 1.00 90.31 98 PHE A CA 1
ATOM 794 C C . PHE A 1 98 ? 12.446 -2.310 -15.410 1.00 90.31 98 PHE A C 1
ATOM 796 O O . PHE A 1 98 ? 12.486 -1.290 -14.725 1.00 90.31 98 PHE A O 1
ATOM 803 N N . ASP A 1 99 ? 11.316 -2.949 -15.691 1.00 90.62 99 ASP A N 1
ATOM 804 C CA . ASP A 1 99 ? 10.060 -2.696 -14.991 1.00 90.62 99 ASP A CA 1
ATOM 805 C C . ASP A 1 99 ? 9.653 -3.977 -14.260 1.00 90.62 99 ASP A C 1
ATOM 807 O O . ASP A 1 99 ? 9.351 -5.003 -14.865 1.00 90.62 99 ASP A O 1
ATOM 811 N N . THR A 1 100 ? 9.766 -3.940 -12.935 1.00 92.44 100 THR A N 1
ATOM 812 C CA . THR A 1 100 ? 9.708 -5.125 -12.070 1.00 92.44 100 THR A CA 1
ATOM 813 C C . THR A 1 100 ? 8.392 -5.158 -11.315 1.00 92.44 100 THR A C 1
ATOM 815 O O . THR A 1 100 ? 7.929 -4.124 -10.825 1.00 92.44 100 THR A O 1
ATOM 818 N N . PHE A 1 101 ? 7.809 -6.344 -11.190 1.00 93.88 101 PHE A N 1
ATOM 819 C CA . PHE A 1 101 ? 6.542 -6.558 -10.513 1.00 93.88 101 PHE A CA 1
ATOM 820 C C . PHE A 1 101 ? 6.462 -7.945 -9.874 1.00 93.88 101 PHE A C 1
ATOM 822 O O . PHE A 1 101 ? 7.200 -8.865 -10.216 1.00 93.88 101 PHE A O 1
ATOM 829 N N . VAL A 1 102 ? 5.526 -8.101 -8.950 1.00 95.12 102 VAL A N 1
ATOM 830 C CA . VAL A 1 102 ? 5.079 -9.393 -8.444 1.00 95.12 102 VAL A CA 1
ATOM 831 C C . VAL A 1 102 ? 3.780 -9.763 -9.138 1.00 95.12 102 VAL A C 1
ATOM 833 O O . VAL A 1 102 ? 2.854 -8.956 -9.203 1.00 95.12 102 VAL A O 1
ATOM 836 N N . HIS A 1 103 ? 3.718 -10.975 -9.673 1.00 94.94 103 HIS A N 1
ATOM 837 C CA . HIS A 1 103 ? 2.498 -11.574 -10.181 1.00 94.94 103 HIS A CA 1
ATOM 838 C C . HIS A 1 103 ? 1.803 -12.335 -9.055 1.00 94.94 103 HIS A C 1
ATOM 840 O O . HIS A 1 103 ? 2.400 -13.245 -8.488 1.00 94.94 103 HIS A O 1
ATOM 846 N N . VAL A 1 104 ? 0.568 -11.955 -8.740 1.00 93.50 104 VAL A N 1
ATOM 847 C CA . VAL A 1 104 ? -0.273 -12.622 -7.738 1.00 93.50 104 VAL A CA 1
ATOM 848 C C . VAL A 1 104 ? -1.266 -13.522 -8.464 1.00 93.50 104 VAL A C 1
ATOM 850 O O . VAL A 1 104 ? -1.873 -13.094 -9.451 1.00 93.50 104 VAL A O 1
ATOM 853 N N . ASN A 1 105 ? -1.427 -14.755 -7.982 1.00 89.94 105 ASN A N 1
ATOM 854 C CA . ASN A 1 105 ? -2.360 -15.716 -8.557 1.00 89.94 105 ASN A CA 1
ATOM 855 C C . ASN A 1 105 ? -3.801 -15.185 -8.582 1.00 89.94 105 ASN A C 1
ATOM 857 O O . ASN A 1 105 ? -4.259 -14.471 -7.687 1.00 89.94 105 ASN A O 1
ATOM 861 N N . LYS A 1 106 ? -4.545 -15.555 -9.628 1.00 87.69 106 LYS A N 1
ATOM 862 C CA . LYS A 1 106 ? -5.942 -15.141 -9.784 1.00 87.69 106 LYS A CA 1
ATOM 863 C C . LYS A 1 106 ? 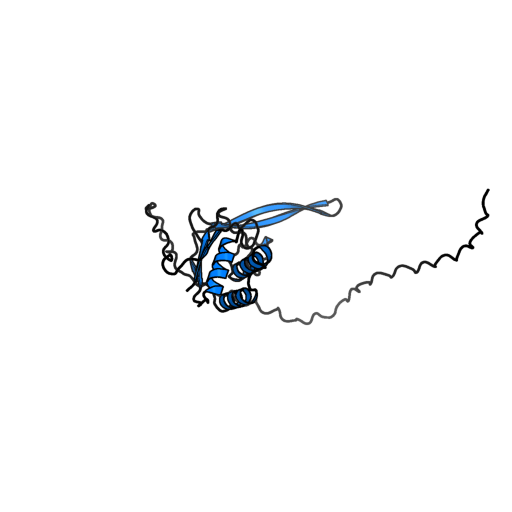-6.798 -15.733 -8.663 1.00 87.69 106 LYS A C 1
ATOM 865 O O . LYS A 1 106 ? -6.784 -16.938 -8.457 1.00 87.69 106 LYS A O 1
ATOM 870 N N . GLY A 1 107 ? -7.609 -14.890 -8.026 1.00 85.75 107 GLY A N 1
ATOM 871 C CA . GLY A 1 107 ? -8.512 -15.305 -6.947 1.00 85.75 107 GLY A CA 1
ATOM 872 C C . GLY A 1 107 ? -7.852 -15.342 -5.570 1.00 85.75 107 GLY A C 1
ATOM 873 O O . GLY A 1 107 ? -8.552 -15.537 -4.581 1.00 85.75 107 GLY A O 1
ATOM 874 N N . GLU A 1 108 ? -6.544 -15.096 -5.492 1.00 90.88 108 GLU A N 1
ATOM 875 C CA . GLU A 1 108 ? -5.837 -14.970 -4.227 1.00 90.88 108 GLU A CA 1
ATOM 876 C C . GLU A 1 108 ? -5.692 -13.507 -3.799 1.00 90.88 108 GLU A C 1
ATOM 878 O O . GLU A 1 108 ? -5.654 -12.581 -4.617 1.00 90.88 108 GLU A O 1
ATOM 883 N N . SER A 1 109 ? -5.590 -13.307 -2.487 1.00 93.81 109 SER A N 1
ATOM 884 C CA . SER A 1 109 ? -5.608 -11.987 -1.863 1.00 93.81 109 SER A CA 1
ATOM 885 C C . SER A 1 109 ? -4.483 -11.864 -0.850 1.00 93.81 109 SER A C 1
ATOM 887 O O . SER A 1 109 ? -4.141 -12.826 -0.161 1.00 93.81 109 SER A O 1
ATOM 889 N N . LEU A 1 110 ? -3.942 -10.658 -0.718 1.00 94.00 110 LEU A N 1
ATOM 890 C CA . LEU A 1 110 ? -3.045 -10.304 0.372 1.00 94.00 110 LEU A CA 1
ATOM 891 C C . LEU A 1 110 ? -3.864 -9.954 1.604 1.00 94.00 110 LEU A C 1
ATOM 893 O O . LEU A 1 110 ? -4.760 -9.116 1.535 1.00 94.00 110 LEU A O 1
ATOM 897 N N . TRP A 1 111 ? -3.516 -10.555 2.735 1.00 94.44 111 TRP A N 1
ATOM 898 C CA . TRP A 1 111 ? -4.128 -10.213 4.008 1.00 94.44 111 TRP A CA 1
ATOM 899 C C . TRP A 1 111 ? -3.104 -9.558 4.908 1.00 94.44 111 TRP A C 1
ATOM 901 O O . TRP A 1 111 ? -1.961 -10.014 5.004 1.00 94.44 111 TRP A O 1
ATOM 911 N N . ILE A 1 112 ? -3.536 -8.495 5.569 1.00 94.50 112 ILE A N 1
ATOM 912 C CA . ILE A 1 112 ? -2.722 -7.729 6.493 1.00 94.50 112 ILE A CA 1
ATOM 913 C C . ILE A 1 112 ? -3.465 -7.632 7.817 1.00 94.50 112 ILE A C 1
ATOM 915 O O . ILE A 1 112 ? -4.647 -7.286 7.845 1.00 94.50 112 ILE A O 1
ATOM 919 N N . ARG A 1 113 ? -2.768 -7.940 8.905 1.00 93.62 113 ARG A N 1
ATOM 920 C CA . ARG A 1 113 ? -3.300 -7.906 10.263 1.00 93.62 113 ARG A CA 1
ATOM 921 C C . ARG A 1 113 ? -2.504 -6.924 11.107 1.00 93.62 113 ARG A C 1
ATOM 923 O O . ARG A 1 113 ? -1.278 -6.981 11.115 1.00 93.62 113 ARG A O 1
ATOM 930 N N . TRP A 1 114 ? -3.203 -6.085 11.863 1.00 93.12 114 TRP A N 1
ATOM 931 C CA . TRP A 1 114 ? -2.611 -5.290 12.941 1.00 93.12 114 TRP A CA 1
ATOM 932 C C . TRP A 1 114 ? -3.229 -5.650 14.287 1.00 93.12 114 TRP A C 1
ATOM 934 O O . TRP A 1 114 ? -4.456 -5.685 14.435 1.00 93.12 114 TRP A O 1
ATOM 944 N N . ASP A 1 115 ? -2.368 -5.821 15.286 1.00 91.56 115 ASP A N 1
ATOM 945 C CA . ASP A 1 115 ? -2.768 -5.922 16.687 1.00 91.56 115 ASP A CA 1
ATOM 946 C C . ASP A 1 115 ? -2.775 -4.536 17.350 1.00 91.56 115 ASP A C 1
ATOM 948 O O . ASP A 1 115 ? -1.931 -4.197 18.177 1.00 91.56 115 ASP A O 1
ATOM 952 N N . ILE A 1 116 ? -3.701 -3.682 16.902 1.00 92.88 116 ILE A N 1
ATOM 953 C CA . ILE A 1 116 ? -3.913 -2.339 17.454 1.00 92.88 116 ILE A CA 1
ATOM 954 C C . ILE A 1 116 ? -5.403 -2.082 17.687 1.00 92.88 116 ILE A C 1
ATOM 956 O O . ILE A 1 116 ? -6.267 -2.623 16.989 1.00 92.88 116 ILE A O 1
ATOM 960 N N . ALA A 1 117 ? -5.700 -1.222 18.659 1.00 92.25 117 ALA A N 1
ATOM 961 C CA . ALA A 1 117 ? -7.055 -0.781 18.964 1.00 92.25 117 ALA A CA 1
ATOM 962 C C . ALA A 1 117 ? -7.349 0.580 18.311 1.00 92.25 117 ALA A C 1
ATOM 964 O O . ALA A 1 117 ? -6.704 1.592 18.614 1.00 92.25 117 ALA A O 1
ATOM 965 N N . LEU A 1 118 ? -8.353 0.608 17.434 1.00 93.56 118 LEU A N 1
ATOM 966 C CA . LEU A 1 118 ? -8.868 1.840 16.840 1.00 93.56 118 LEU A CA 1
ATOM 967 C C . LEU A 1 118 ? -10.106 2.334 17.581 1.00 93.56 118 LEU A C 1
ATOM 969 O O . LEU A 1 118 ? -10.895 1.547 18.103 1.00 93.56 118 LEU A O 1
ATOM 973 N N . THR A 1 119 ? -10.289 3.650 17.600 1.00 95.56 119 THR A N 1
ATOM 974 C CA . THR A 1 119 ? -11.569 4.245 17.989 1.00 95.56 119 THR A CA 1
ATOM 975 C C . THR A 1 119 ? -12.614 4.005 16.889 1.00 95.56 119 THR A C 1
ATOM 977 O O . THR A 1 119 ? -12.251 3.777 15.730 1.00 95.56 119 THR A O 1
ATOM 980 N N . PRO A 1 120 ? -13.921 4.092 17.194 1.00 94.88 120 PRO A N 1
ATOM 981 C CA . PRO A 1 120 ? -14.967 3.930 16.179 1.00 94.88 120 PRO A CA 1
ATOM 982 C C . PRO A 1 120 ? -14.840 4.916 15.006 1.00 94.88 120 PRO A C 1
ATOM 984 O O . PRO A 1 120 ? -15.099 4.563 13.853 1.00 94.88 120 PRO A O 1
ATOM 987 N N . GLU A 1 121 ? -14.396 6.145 15.285 1.00 96.00 121 GLU A N 1
ATOM 988 C CA . GLU A 1 121 ? -14.159 7.170 14.264 1.00 96.00 121 GLU A CA 1
ATOM 989 C C . GLU A 1 121 ? -12.982 6.803 13.352 1.00 96.00 121 GLU A C 1
ATOM 991 O O . GLU A 1 121 ? -13.097 6.892 12.129 1.00 96.00 121 GLU A O 1
ATOM 996 N N . GLU A 1 122 ? -11.869 6.339 13.927 1.00 96.25 122 GLU A N 1
ATOM 997 C CA . GLU A 1 122 ? -10.691 5.888 13.178 1.00 96.25 122 GLU A CA 1
ATOM 998 C C . GLU A 1 122 ? -11.002 4.657 12.322 1.00 96.25 122 GLU A C 1
ATOM 1000 O O . GLU A 1 122 ? -10.571 4.590 11.173 1.00 96.25 122 GLU A O 1
ATOM 1005 N N . HIS A 1 123 ? -11.779 3.707 12.850 1.00 95.31 123 HIS A N 1
ATOM 1006 C CA . HIS A 1 123 ? -12.202 2.511 12.122 1.00 95.31 123 HIS A CA 1
ATOM 1007 C C . HIS A 1 123 ? -13.071 2.873 10.908 1.00 95.31 123 HIS A C 1
ATOM 1009 O O . HIS A 1 123 ? -12.827 2.416 9.791 1.00 95.31 123 HIS A O 1
ATOM 1015 N N . THR A 1 124 ? -14.044 3.768 11.105 1.00 95.69 124 THR A N 1
ATOM 1016 C CA . THR A 1 124 ? -14.923 4.263 10.033 1.00 95.69 124 THR A CA 1
ATOM 1017 C C . THR A 1 124 ? -14.132 5.017 8.963 1.00 95.69 124 THR A C 1
ATOM 1019 O O . THR A 1 124 ? -14.349 4.830 7.759 1.00 95.69 124 THR A O 1
ATOM 1022 N N . LEU A 1 125 ? -13.183 5.856 9.390 1.00 96.94 125 LEU A N 1
ATOM 1023 C CA . LEU A 1 125 ? -12.284 6.569 8.492 1.00 96.94 125 LEU A CA 1
ATOM 1024 C C . LEU A 1 125 ? -11.426 5.590 7.684 1.00 96.94 125 LEU A C 1
ATOM 1026 O O . LEU A 1 125 ? -11.357 5.711 6.462 1.00 96.94 125 LEU A O 1
ATOM 1030 N N . LEU A 1 126 ? -10.813 4.604 8.341 1.00 97.00 126 LEU A N 1
ATOM 1031 C CA . LEU A 1 126 ? -9.982 3.593 7.694 1.00 97.00 126 LEU A CA 1
ATOM 1032 C C . LEU A 1 126 ? -10.766 2.833 6.619 1.00 97.00 126 LEU A C 1
ATOM 1034 O O . LEU A 1 126 ? -10.297 2.744 5.485 1.00 97.00 126 LEU A O 1
ATOM 1038 N N . GLY A 1 127 ? -11.970 2.352 6.938 1.00 96.50 127 GLY A N 1
ATOM 1039 C CA . GLY A 1 127 ? -12.828 1.653 5.977 1.00 96.50 127 GLY A CA 1
ATOM 1040 C C . GLY A 1 127 ? -13.168 2.521 4.765 1.00 96.50 127 GLY A C 1
ATOM 1041 O O . GLY A 1 127 ? -13.053 2.075 3.624 1.00 96.50 127 GLY A O 1
ATOM 1042 N N . THR A 1 128 ? -13.486 3.797 5.001 1.00 96.88 128 THR A N 1
ATOM 1043 C CA . THR A 1 128 ? -13.760 4.768 3.931 1.00 96.88 128 THR A CA 1
ATOM 1044 C C . THR A 1 128 ? -12.542 4.975 3.028 1.00 96.88 128 THR A C 1
ATOM 1046 O O . THR A 1 128 ? -12.661 4.951 1.802 1.00 96.88 128 THR A O 1
ATOM 1049 N N . LEU A 1 129 ? -11.357 5.158 3.617 1.00 97.50 129 LEU A N 1
ATOM 1050 C CA . LEU A 1 129 ? -10.125 5.381 2.865 1.00 97.50 129 LEU A CA 1
ATOM 1051 C C . LEU A 1 129 ? -9.730 4.144 2.056 1.00 97.50 129 LEU A C 1
ATOM 1053 O O . LEU A 1 129 ? -9.417 4.293 0.876 1.00 97.50 129 LEU A O 1
ATOM 1057 N N . LEU A 1 130 ? -9.802 2.947 2.646 1.00 97.31 130 LEU A N 1
ATOM 1058 C CA . LEU A 1 130 ? -9.503 1.678 1.974 1.00 97.31 130 LEU A CA 1
ATOM 1059 C C . LEU A 1 130 ? -10.435 1.434 0.784 1.00 97.31 130 LEU A C 1
ATOM 1061 O O . LEU A 1 130 ? -9.951 1.175 -0.316 1.00 97.31 130 LEU A O 1
ATOM 1065 N N . ALA A 1 131 ? -11.745 1.620 0.967 1.00 96.56 131 ALA A N 1
ATOM 1066 C CA . ALA A 1 131 ? -12.731 1.477 -0.106 1.00 96.56 131 ALA A CA 1
ATOM 1067 C C . ALA A 1 131 ? -12.507 2.471 -1.261 1.00 96.56 131 ALA A C 1
ATOM 1069 O O . ALA A 1 131 ? -12.938 2.244 -2.389 1.00 96.56 131 ALA A O 1
ATOM 1070 N N . SER A 1 132 ? -11.823 3.584 -0.989 1.00 96.12 132 SER A N 1
ATOM 1071 C CA . SER A 1 132 ? -11.494 4.598 -1.984 1.00 96.12 132 SER A CA 1
ATOM 1072 C C . SER A 1 132 ? -10.162 4.349 -2.712 1.00 96.12 132 SER A C 1
ATOM 1074 O O . SER A 1 132 ? -9.817 5.119 -3.614 1.00 96.12 132 SER A O 1
ATOM 1076 N N . LEU A 1 133 ? -9.386 3.322 -2.352 1.00 95.69 133 LEU A N 1
ATOM 1077 C CA . LEU A 1 133 ? -8.114 3.027 -3.013 1.00 95.69 133 LEU A CA 1
ATOM 1078 C C . LEU A 1 133 ? -8.340 2.428 -4.405 1.00 95.69 133 LEU A C 1
ATOM 1080 O O . LEU A 1 133 ? -9.107 1.491 -4.573 1.00 95.69 133 LEU A O 1
ATOM 1084 N N . ASN A 1 134 ? -7.624 2.964 -5.399 1.00 94.25 134 ASN A N 1
ATOM 1085 C CA . ASN A 1 134 ? -7.635 2.443 -6.774 1.00 94.25 134 ASN A CA 1
ATOM 1086 C C . ASN A 1 134 ? -6.329 1.707 -7.120 1.00 94.25 134 ASN A C 1
ATOM 1088 O O . ASN A 1 134 ? -6.306 0.799 -7.945 1.00 94.25 134 ASN A O 1
ATOM 1092 N N . TYR A 1 135 ? -5.223 2.151 -6.527 1.00 94.56 135 TYR A N 1
ATOM 1093 C CA . TYR A 1 135 ? -3.895 1.580 -6.698 1.00 94.56 135 TYR A CA 1
ATOM 1094 C C . TYR A 1 135 ? -3.088 1.810 -5.419 1.00 94.56 135 TYR A C 1
ATOM 1096 O O . TYR A 1 135 ? -3.396 2.713 -4.634 1.00 94.56 135 TYR A O 1
ATOM 1104 N N . MET A 1 136 ? -2.037 1.022 -5.215 1.00 91.88 136 MET A N 1
ATOM 1105 C CA . MET A 1 136 ? -1.107 1.204 -4.101 1.00 91.88 136 MET A CA 1
ATOM 1106 C C . MET A 1 136 ? 0.335 1.160 -4.622 1.00 91.88 136 MET A C 1
ATOM 1108 O O . MET A 1 136 ? 0.721 0.270 -5.367 1.00 91.88 136 MET A O 1
ATOM 1112 N N . GLY A 1 137 ? 1.157 2.147 -4.265 1.00 87.31 137 GLY A N 1
ATOM 1113 C CA . GLY A 1 137 ? 2.493 2.287 -4.852 1.00 87.31 137 GLY A CA 1
ATOM 1114 C C . GLY A 1 137 ? 2.443 2.941 -6.235 1.00 87.31 137 GLY A C 1
ATOM 1115 O O . GLY A 1 137 ? 2.187 4.142 -6.322 1.00 87.31 137 GLY A O 1
ATOM 1116 N N . ARG A 1 138 ? 2.740 2.188 -7.299 1.00 89.19 138 ARG A N 1
ATOM 1117 C CA . ARG A 1 138 ? 2.662 2.696 -8.678 1.00 89.19 138 ARG A CA 1
ATOM 1118 C C . ARG A 1 138 ? 1.255 2.535 -9.266 1.00 89.19 138 ARG A C 1
ATOM 1120 O O . ARG A 1 138 ? 0.476 1.718 -8.788 1.00 89.19 138 ARG A O 1
ATOM 1127 N N . ALA A 1 139 ? 0.934 3.310 -10.302 1.00 89.94 139 ALA A N 1
ATOM 1128 C CA . ALA A 1 139 ? -0.396 3.314 -10.920 1.00 89.94 139 ALA A CA 1
ATOM 1129 C C . ALA A 1 139 ? -0.760 1.973 -11.589 1.00 89.94 139 ALA A C 1
ATOM 1131 O O . ALA A 1 139 ? -1.936 1.664 -11.752 1.00 89.94 139 ALA A O 1
ATOM 1132 N N . GLU A 1 140 ? 0.238 1.164 -11.943 1.00 91.69 140 GLU A N 1
ATOM 1133 C CA . GLU A 1 140 ? 0.080 -0.178 -12.504 1.00 91.69 140 GLU A CA 1
ATOM 1134 C C . GLU A 1 140 ? -0.345 -1.222 -11.450 1.00 91.69 140 GLU A C 1
ATOM 1136 O O . GLU A 1 140 ? -0.875 -2.277 -11.798 1.00 91.69 140 GLU A O 1
ATOM 1141 N N . SER A 1 141 ? -0.155 -0.925 -10.160 1.00 93.06 141 SER A N 1
ATOM 1142 C CA . SER A 1 141 ? -0.533 -1.774 -9.024 1.00 93.06 141 SER A CA 1
ATOM 1143 C C . SER A 1 141 ? -1.984 -1.540 -8.609 1.00 93.06 141 SER A C 1
ATOM 1145 O O . SER A 1 141 ? -2.250 -0.964 -7.549 1.00 93.06 141 SER A O 1
ATOM 1147 N N . LEU A 1 142 ? -2.930 -1.943 -9.456 1.00 95.19 142 LEU A N 1
ATOM 1148 C CA . LEU A 1 142 ? -4.355 -1.809 -9.153 1.00 95.19 142 LEU A CA 1
ATOM 1149 C C . LEU A 1 142 ? -4.738 -2.677 -7.953 1.00 95.19 142 LEU A C 1
ATOM 1151 O O . LEU A 1 142 ? -4.374 -3.854 -7.898 1.00 95.19 142 LEU A O 1
ATOM 1155 N N . VAL A 1 143 ? -5.493 -2.098 -7.019 1.00 95.62 143 VAL A N 1
ATOM 1156 C CA . VAL A 1 143 ? -5.926 -2.782 -5.796 1.00 95.62 143 VAL A CA 1
ATOM 1157 C C . VAL A 1 143 ? -7.390 -2.514 -5.493 1.00 95.62 143 VAL A C 1
ATOM 1159 O O . VAL A 1 143 ? -7.912 -1.447 -5.812 1.00 95.62 143 VAL A O 1
ATOM 1162 N N . ILE A 1 144 ? -8.020 -3.474 -4.825 1.00 96.50 144 ILE A N 1
ATOM 1163 C CA . ILE A 1 144 ? -9.280 -3.295 -4.106 1.00 96.50 144 ILE A CA 1
ATOM 1164 C C . ILE A 1 144 ? -8.989 -3.658 -2.656 1.00 96.50 144 ILE A C 1
ATOM 1166 O O . ILE A 1 144 ? -8.539 -4.769 -2.384 1.00 96.50 144 ILE A O 1
ATOM 1170 N N . ALA A 1 145 ? -9.194 -2.713 -1.741 1.00 96.56 145 ALA A N 1
ATOM 1171 C CA . ALA A 1 145 ? -8.942 -2.927 -0.324 1.00 96.56 145 ALA A CA 1
ATOM 1172 C C . ALA A 1 145 ? -10.257 -2.978 0.458 1.00 96.56 145 ALA A C 1
ATOM 1174 O O . ALA A 1 145 ? -11.141 -2.141 0.272 1.00 96.56 145 ALA A O 1
ATOM 1175 N N . THR A 1 146 ? -10.371 -3.953 1.351 1.00 95.62 146 THR A N 1
ATOM 1176 C CA . THR A 1 146 ? -11.550 -4.170 2.190 1.00 95.62 146 THR A CA 1
ATOM 1177 C C . THR A 1 146 ? -11.114 -4.289 3.641 1.00 95.62 146 THR A C 1
ATOM 1179 O O . THR A 1 146 ? -10.204 -5.055 3.961 1.00 95.62 146 THR A O 1
ATOM 1182 N N . LEU A 1 147 ? -11.752 -3.500 4.504 1.00 95.38 147 LEU A N 1
ATOM 1183 C CA . LEU A 1 147 ? -11.648 -3.644 5.950 1.00 95.38 147 LEU A CA 1
ATOM 1184 C C . LEU A 1 147 ? -12.601 -4.757 6.379 1.00 95.38 147 LEU A C 1
ATOM 1186 O O . LEU A 1 147 ? -13.763 -4.738 5.977 1.00 95.38 147 LEU A O 1
ATOM 1190 N N . LEU A 1 148 ? -12.095 -5.718 7.140 1.00 91.88 148 LEU A N 1
ATOM 1191 C CA . LEU A 1 148 ? -12.854 -6.868 7.606 1.00 91.88 148 LEU A CA 1
ATOM 1192 C C . LEU A 1 148 ? -13.053 -6.791 9.113 1.00 91.88 148 LEU A C 1
ATOM 1194 O O . LEU A 1 148 ? -12.145 -6.387 9.845 1.00 91.88 148 LEU A O 1
ATOM 1198 N N . ASP A 1 149 ? -14.231 -7.223 9.545 1.00 80.56 149 ASP A N 1
ATOM 1199 C CA . ASP A 1 149 ? -14.536 -7.419 10.954 1.00 80.56 149 ASP A CA 1
ATOM 1200 C C . ASP A 1 149 ? -13.902 -8.728 11.453 1.00 80.56 149 ASP A C 1
ATOM 1202 O O . ASP A 1 149 ? -13.605 -9.635 10.671 1.00 80.56 149 ASP A O 1
ATOM 1206 N N . ASP A 1 150 ? -13.711 -8.855 12.770 1.00 69.94 150 ASP A N 1
ATOM 1207 C CA . ASP A 1 150 ? -13.039 -10.013 13.384 1.00 69.94 150 ASP A CA 1
ATOM 1208 C C . ASP A 1 150 ? -13.706 -11.371 13.016 1.00 69.94 150 ASP A C 1
ATOM 1210 O O . ASP A 1 150 ? -13.049 -12.416 13.046 1.00 69.94 150 ASP A O 1
ATOM 1214 N N . SER A 1 151 ? -14.985 -11.377 12.608 1.00 60.34 151 SER A N 1
ATOM 1215 C CA . SER A 1 151 ? -15.723 -12.568 12.148 1.00 60.34 151 SER A CA 1
ATOM 1216 C C . SER A 1 151 ? -15.341 -13.065 10.750 1.00 60.34 151 SER A C 1
ATOM 1218 O O . SER A 1 151 ? -15.510 -14.250 10.464 1.00 60.34 151 SER A O 1
ATOM 1220 N N . ASP A 1 152 ? -14.800 -12.198 9.893 1.00 60.88 152 ASP A N 1
ATOM 1221 C CA . ASP A 1 152 ? -14.583 -12.469 8.461 1.00 60.88 152 ASP A CA 1
ATOM 1222 C C . ASP A 1 152 ? -13.146 -12.930 8.161 1.00 60.88 152 ASP A C 1
ATOM 1224 O O . ASP A 1 152 ? -12.693 -12.982 7.017 1.00 60.88 152 ASP A O 1
ATOM 1228 N N . THR A 1 153 ? -12.411 -13.296 9.212 1.00 59.16 153 THR A N 1
ATOM 1229 C CA . THR A 1 153 ? -10.982 -13.631 9.168 1.00 59.16 153 THR A CA 1
ATOM 1230 C C . THR A 1 153 ? -10.681 -14.961 8.455 1.00 59.16 153 THR A C 1
ATOM 1232 O O . THR A 1 153 ? -9.518 -15.276 8.184 1.00 59.16 153 THR A O 1
ATOM 1235 N N . SER A 1 154 ? -11.697 -15.768 8.127 1.00 53.19 154 SER A N 1
ATOM 1236 C CA . SER A 1 154 ? -11.490 -17.006 7.371 1.00 53.19 154 SER A CA 1
ATOM 1237 C C . SER A 1 154 ? -11.500 -16.724 5.866 1.00 53.19 154 SER A C 1
ATOM 1239 O O . SER A 1 154 ? -12.464 -16.139 5.370 1.00 53.19 154 SER A O 1
ATOM 1241 N N . PRO A 1 155 ? -10.502 -17.196 5.089 1.00 53.19 155 PRO A N 1
ATOM 1242 C CA . PRO A 1 155 ? -10.668 -17.260 3.642 1.00 53.19 155 PRO A CA 1
ATOM 1243 C C . PRO A 1 155 ? -11.933 -18.076 3.322 1.00 53.19 155 PRO A C 1
ATOM 1245 O O . PRO A 1 155 ? -12.287 -18.964 4.113 1.00 53.19 155 PRO A O 1
ATOM 1248 N N . PRO A 1 156 ? -12.596 -17.846 2.173 1.00 49.75 156 PRO A N 1
ATOM 1249 C CA . PRO A 1 156 ? -13.511 -18.852 1.658 1.00 49.75 156 PRO A CA 1
ATOM 1250 C C . PRO A 1 156 ? -12.731 -20.170 1.613 1.00 49.75 156 PRO A C 1
ATOM 1252 O O . PRO A 1 156 ? -11.682 -20.245 0.973 1.00 49.75 156 PRO A O 1
ATOM 1255 N N . SER A 1 157 ? -13.168 -21.172 2.384 1.00 42.91 157 SER A N 1
ATOM 1256 C CA . SER A 1 157 ? -12.629 -22.522 2.267 1.00 42.91 157 SER A CA 1
ATOM 1257 C C . SER A 1 157 ? -12.881 -22.946 0.832 1.00 42.91 157 SER A C 1
ATOM 1259 O O . SER A 1 157 ? -14.031 -23.136 0.439 1.00 42.91 157 SER A O 1
ATOM 1261 N N . ASP A 1 158 ? -11.814 -22.981 0.043 1.00 42.59 158 ASP A N 1
ATOM 1262 C CA . ASP A 1 158 ? -11.855 -23.309 -1.370 1.00 42.59 158 ASP A CA 1
ATOM 1263 C C . ASP A 1 158 ? -12.486 -24.701 -1.499 1.00 42.59 158 ASP A C 1
ATOM 1265 O O . ASP A 1 158 ? -11.868 -25.728 -1.219 1.00 42.59 158 ASP A O 1
ATOM 1269 N N . THR A 1 159 ? -13.786 -24.746 -1.797 1.00 36.28 159 THR A N 1
ATOM 1270 C CA . THR A 1 159 ? -14.544 -25.994 -1.908 1.00 36.28 159 THR A CA 1
ATOM 1271 C C . THR A 1 159 ? -14.403 -26.481 -3.341 1.00 36.28 159 THR A C 1
ATOM 1273 O O . THR A 1 159 ? -15.374 -26.602 -4.074 1.00 36.28 159 THR A O 1
ATOM 1276 N N . THR A 1 160 ? -13.168 -26.684 -3.785 1.00 44.00 160 THR A N 1
ATOM 1277 C CA . THR A 1 160 ? -12.837 -27.503 -4.951 1.00 44.00 160 THR A CA 1
ATOM 1278 C C . THR A 1 160 ? -11.454 -28.088 -4.685 1.00 44.00 160 THR A C 1
ATOM 1280 O O . THR A 1 160 ? -10.506 -27.317 -4.584 1.00 44.00 160 THR A O 1
ATOM 1283 N N . PRO A 1 161 ? -11.290 -29.413 -4.524 1.00 41.81 161 PRO A N 1
ATOM 1284 C CA . PRO A 1 161 ? -9.967 -29.980 -4.308 1.00 41.81 161 PRO A CA 1
ATOM 1285 C C . PRO A 1 161 ? -9.147 -29.874 -5.607 1.00 41.81 161 PRO A C 1
ATOM 1287 O O . PRO A 1 161 ? -9.542 -30.474 -6.611 1.00 41.81 161 PRO A O 1
ATOM 1290 N N . PRO A 1 162 ? -8.010 -29.153 -5.637 1.00 55.59 162 PRO A N 1
ATOM 1291 C CA . PRO A 1 162 ? -7.028 -29.341 -6.696 1.00 55.59 162 PRO A CA 1
ATOM 1292 C C . PRO A 1 162 ? -6.328 -30.706 -6.519 1.00 55.59 162 PRO A C 1
ATOM 1294 O O . PRO A 1 162 ? -6.245 -31.215 -5.395 1.00 55.59 162 PRO A O 1
ATOM 1297 N N . PRO A 1 163 ? -5.811 -31.330 -7.597 1.00 55.62 163 PRO A N 1
ATOM 1298 C CA . PRO A 1 163 ? -4.947 -32.503 -7.465 1.00 55.62 163 PRO A CA 1
ATOM 1299 C C . PRO A 1 163 ? -3.725 -32.151 -6.599 1.00 55.62 163 PRO A C 1
ATOM 1301 O O . PRO A 1 163 ? -3.268 -31.007 -6.647 1.00 55.62 163 PRO A O 1
ATOM 1304 N N . PRO A 1 164 ? -3.194 -33.099 -5.804 1.00 52.56 164 PRO A N 1
ATOM 1305 C CA . PRO A 1 164 ? -2.206 -32.792 -4.776 1.00 52.56 164 PRO A CA 1
ATOM 1306 C C . PRO A 1 164 ? -0.927 -32.195 -5.390 1.00 52.56 164 PRO A C 1
ATOM 1308 O O . PRO A 1 164 ? -0.281 -32.863 -6.203 1.00 52.56 164 PRO A O 1
ATOM 1311 N N . PRO A 1 165 ? -0.529 -30.966 -5.011 1.00 60.44 165 PRO A N 1
ATOM 1312 C CA . PRO A 1 165 ? 0.810 -30.463 -5.287 1.00 60.44 165 PRO A CA 1
ATOM 1313 C C . PRO A 1 165 ? 1.833 -31.060 -4.293 1.00 60.44 165 PRO A C 1
ATOM 1315 O O . PRO A 1 165 ? 1.450 -31.545 -3.224 1.00 60.44 165 PRO A O 1
ATOM 1318 N N . PRO A 1 166 ? 3.142 -31.047 -4.621 1.00 56.41 166 PRO A N 1
ATOM 1319 C CA . PRO A 1 166 ? 4.202 -31.405 -3.674 1.00 56.41 166 PRO A CA 1
ATOM 1320 C C . PRO A 1 166 ? 4.171 -30.484 -2.435 1.00 56.41 166 PRO A C 1
ATOM 1322 O O . PRO A 1 166 ? 3.621 -29.385 -2.513 1.00 56.41 166 PRO A O 1
ATOM 1325 N N . PRO A 1 167 ? 4.735 -30.906 -1.285 1.00 50.34 167 PRO A N 1
ATOM 1326 C CA . PRO A 1 167 ? 4.571 -30.199 -0.016 1.00 50.34 167 PRO A CA 1
ATOM 1327 C C . PRO A 1 167 ? 5.119 -28.772 -0.117 1.00 50.34 167 PRO A C 1
ATOM 1329 O O . PRO A 1 167 ? 6.311 -28.569 -0.340 1.00 50.34 167 PRO A O 1
ATOM 1332 N N . SER A 1 168 ? 4.249 -27.773 0.014 1.00 47.69 168 SER A N 1
ATOM 1333 C CA . SER A 1 168 ? 4.626 -26.361 0.082 1.00 47.69 168 SER A CA 1
ATOM 1334 C C . SER A 1 168 ? 3.671 -25.638 1.028 1.00 47.69 168 SER A C 1
ATOM 1336 O O . SER A 1 168 ? 2.482 -25.517 0.752 1.00 47.69 168 SER A O 1
ATOM 1338 N N . ASP A 1 169 ? 4.224 -25.266 2.181 1.00 45.72 169 ASP A N 1
ATOM 1339 C CA . ASP A 1 169 ? 3.857 -24.182 3.092 1.00 45.72 169 ASP A CA 1
ATOM 1340 C C . ASP A 1 169 ? 2.386 -23.741 3.095 1.00 45.72 169 ASP A C 1
ATOM 1342 O O . ASP A 1 169 ? 1.944 -22.907 2.305 1.00 45.72 169 ASP A O 1
ATOM 1346 N N . THR A 1 170 ? 1.621 -24.239 4.070 1.00 43.34 170 THR A N 1
ATOM 1347 C CA . THR A 1 170 ? 0.354 -23.609 4.463 1.00 43.34 170 THR A CA 1
ATOM 1348 C C . THR A 1 170 ? 0.575 -22.116 4.731 1.00 43.34 170 THR A C 1
ATOM 1350 O O . THR A 1 170 ? 1.485 -21.787 5.494 1.00 43.34 170 THR A O 1
ATOM 1353 N N . PRO A 1 171 ? -0.257 -21.210 4.184 1.00 50.38 171 PRO A N 1
ATOM 1354 C CA . PRO A 1 171 ? -0.102 -19.772 4.375 1.00 50.38 171 PRO A CA 1
ATOM 1355 C C . PRO A 1 171 ? -0.416 -19.394 5.827 1.00 50.38 171 PRO A C 1
ATOM 1357 O O . PRO A 1 171 ? -1.573 -19.159 6.194 1.00 50.38 171 PRO A O 1
ATOM 1360 N N . THR A 1 172 ? 0.627 -19.362 6.650 1.00 58.28 172 THR A N 1
ATOM 1361 C CA . THR A 1 172 ? 0.630 -18.895 8.034 1.00 58.28 172 THR A CA 1
ATOM 1362 C C . THR A 1 172 ? 0.883 -17.392 8.080 1.00 58.28 172 THR A C 1
ATOM 1364 O O . THR A 1 172 ? 1.602 -16.825 7.254 1.00 58.28 172 THR A O 1
ATOM 1367 N N . TRP A 1 173 ? 0.267 -16.724 9.057 1.00 63.19 173 TRP A N 1
ATOM 1368 C CA . TRP A 1 173 ? 0.574 -15.328 9.353 1.00 63.19 173 TRP A CA 1
ATOM 1369 C C . TRP A 1 173 ? 2.057 -15.204 9.687 1.00 63.19 173 TRP A C 1
ATOM 1371 O O . TRP A 1 173 ? 2.539 -15.845 10.619 1.00 63.19 173 TRP A O 1
ATOM 1381 N N . THR A 1 174 ? 2.767 -14.399 8.907 1.00 69.69 174 THR A N 1
ATOM 1382 C CA . THR A 1 174 ? 4.197 -14.173 9.074 1.00 69.69 174 THR A CA 1
ATOM 1383 C C . THR A 1 174 ? 4.425 -12.695 9.340 1.00 69.69 174 THR A C 1
ATOM 1385 O O . THR A 1 174 ? 4.036 -11.838 8.541 1.00 69.69 174 THR A O 1
ATOM 1388 N N . THR A 1 175 ? 5.073 -12.390 10.459 1.00 69.00 175 THR A N 1
ATOM 1389 C CA . THR A 1 175 ? 5.624 -11.060 10.713 1.00 69.00 175 THR A CA 1
ATOM 1390 C C . THR A 1 175 ? 6.886 -10.907 9.857 1.00 69.00 175 THR A C 1
ATOM 1392 O O . THR A 1 175 ? 7.822 -11.696 10.021 1.00 69.00 175 THR A O 1
ATOM 1395 N N . PRO A 1 176 ? 6.955 -9.949 8.916 1.00 65.88 176 PRO A N 1
ATOM 1396 C CA . PRO A 1 176 ? 8.161 -9.743 8.132 1.00 65.88 176 PRO A CA 1
ATOM 1397 C C . PRO A 1 176 ? 9.281 -9.274 9.060 1.00 65.88 176 PRO A C 1
ATOM 1399 O O . PRO A 1 176 ? 9.104 -8.342 9.846 1.00 65.88 176 PRO A O 1
ATOM 1402 N N . ALA A 1 177 ? 10.439 -9.929 8.971 1.00 59.53 177 ALA A N 1
ATOM 1403 C CA . ALA A 1 177 ? 11.612 -9.518 9.725 1.00 59.53 177 ALA A CA 1
ATOM 1404 C C . ALA A 1 177 ? 11.985 -8.065 9.362 1.00 59.53 177 ALA A C 1
ATOM 1406 O O . ALA A 1 177 ? 11.909 -7.695 8.183 1.00 59.53 177 ALA A O 1
ATOM 1407 N N . PRO A 1 178 ? 12.389 -7.231 10.338 1.00 55.88 178 PRO A N 1
ATOM 1408 C CA . PRO A 1 178 ? 12.871 -5.891 10.037 1.00 55.88 178 PRO A CA 1
ATOM 1409 C C . PRO A 1 178 ? 14.062 -5.979 9.067 1.00 55.88 178 PRO A C 1
ATOM 1411 O O . PRO A 1 178 ? 14.879 -6.899 9.195 1.00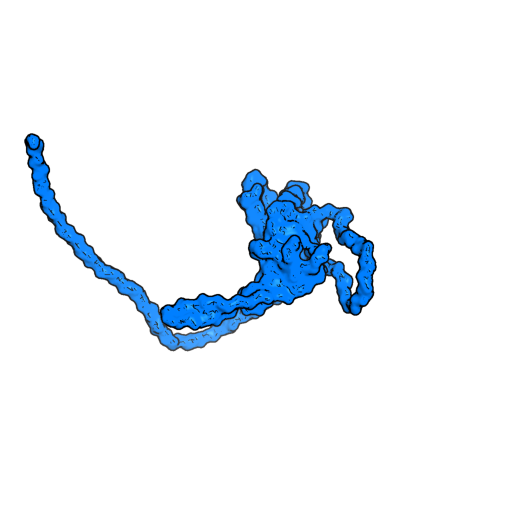 55.88 178 PRO A O 1
ATOM 1414 N N . PRO A 1 179 ? 14.187 -5.054 8.095 1.00 57.19 179 PRO A N 1
ATOM 1415 C CA . PRO A 1 179 ? 15.341 -5.047 7.209 1.00 57.19 179 PRO A CA 1
ATOM 1416 C C . PRO A 1 179 ? 16.624 -4.917 8.044 1.00 57.19 179 PRO A C 1
ATOM 1418 O O . PRO A 1 179 ? 16.626 -4.191 9.046 1.00 57.19 179 PRO A O 1
ATOM 1421 N N . PRO A 1 180 ? 17.717 -5.602 7.661 1.00 56.47 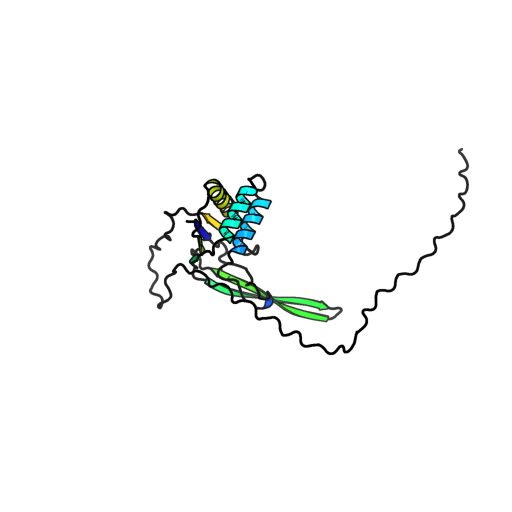180 PRO A N 1
ATOM 1422 C CA . PRO A 1 180 ? 18.986 -5.450 8.354 1.00 56.47 180 PRO A CA 1
ATOM 1423 C C . PRO A 1 180 ? 19.417 -3.974 8.325 1.00 56.47 180 PRO A C 1
ATOM 1425 O O . PRO A 1 180 ? 19.147 -3.276 7.339 1.00 56.47 180 PRO A O 1
ATOM 1428 N N . PRO A 1 181 ? 20.073 -3.473 9.388 1.00 60.69 181 PRO A N 1
ATOM 1429 C CA . PRO A 1 181 ? 20.570 -2.105 9.401 1.00 60.69 181 PRO A CA 1
ATOM 1430 C C . PRO A 1 181 ? 21.510 -1.883 8.206 1.00 60.69 181 PRO A C 1
ATOM 1432 O O . PRO A 1 181 ? 22.231 -2.809 7.817 1.00 60.69 181 PRO A O 1
ATOM 1435 N N . PRO A 1 182 ? 21.522 -0.676 7.610 1.00 69.12 182 PRO A N 1
ATOM 1436 C CA . PRO A 1 182 ? 22.453 -0.377 6.533 1.00 69.12 182 PRO A CA 1
ATOM 1437 C C . PRO A 1 182 ? 23.891 -0.619 7.015 1.00 69.12 182 PRO A C 1
ATOM 1439 O O . PRO A 1 182 ? 24.192 -0.353 8.186 1.00 69.12 182 PRO A O 1
ATOM 1442 N N . PRO A 1 183 ? 24.792 -1.114 6.145 1.00 71.75 183 PRO A N 1
ATOM 1443 C CA . PRO A 1 183 ? 26.193 -1.252 6.508 1.00 71.75 183 PRO A CA 1
ATOM 1444 C C . PRO A 1 183 ? 26.738 0.112 6.958 1.00 71.75 183 PRO A C 1
ATOM 1446 O O . PRO A 1 183 ? 26.325 1.144 6.411 1.00 71.75 183 PRO A O 1
ATOM 1449 N N . PRO A 1 184 ? 27.644 0.146 7.953 1.00 70.44 184 PRO A N 1
ATOM 1450 C CA . PRO A 1 184 ? 28.251 1.394 8.384 1.00 70.44 184 PRO A CA 1
ATOM 1451 C C . PRO A 1 184 ? 28.888 2.089 7.174 1.00 70.44 184 PRO A C 1
ATOM 1453 O O . PRO A 1 184 ? 29.427 1.404 6.294 1.00 70.44 184 PRO A O 1
ATOM 1456 N N . PRO A 1 185 ? 28.833 3.432 7.099 1.00 69.81 185 PRO A N 1
ATOM 1457 C CA . PRO A 1 185 ? 29.523 4.147 6.040 1.00 69.81 185 PRO A CA 1
ATOM 1458 C C . PRO A 1 185 ? 30.994 3.711 6.037 1.00 69.81 185 PRO A C 1
ATOM 1460 O O . PRO A 1 185 ? 31.561 3.495 7.117 1.00 69.81 185 PRO A O 1
ATOM 1463 N N . PRO A 1 186 ? 31.620 3.558 4.856 1.00 71.31 186 PRO A N 1
ATOM 1464 C CA . PRO A 1 186 ? 33.039 3.251 4.799 1.00 71.31 186 PRO A CA 1
ATOM 1465 C C . PRO A 1 186 ? 33.789 4.276 5.659 1.00 71.31 186 PRO A C 1
ATOM 1467 O O . PRO A 1 186 ? 33.405 5.454 5.660 1.00 71.31 186 PRO A O 1
ATOM 1470 N N . PRO A 1 187 ? 34.820 3.858 6.419 1.00 62.03 187 PRO A N 1
ATOM 1471 C CA . PRO A 1 187 ? 35.592 4.791 7.222 1.00 62.03 187 PRO A CA 1
ATOM 1472 C C . PRO A 1 187 ? 36.032 5.934 6.314 1.00 62.03 187 PRO A C 1
ATOM 1474 O O . PRO A 1 187 ? 36.486 5.689 5.193 1.00 62.03 187 PRO A O 1
ATOM 1477 N N . LEU A 1 188 ? 35.856 7.173 6.783 1.00 52.31 188 LEU A N 1
ATOM 1478 C CA . LEU A 1 188 ? 36.387 8.373 6.144 1.00 52.31 188 LEU A CA 1
ATOM 1479 C C . LEU A 1 188 ? 37.914 8.251 6.119 1.00 52.31 188 LEU A C 1
ATOM 1481 O O . LEU A 1 188 ? 38.628 8.786 6.966 1.00 52.31 188 LEU A O 1
ATOM 1485 N N . GLY A 1 189 ? 38.419 7.487 5.154 1.00 41.94 189 GLY A N 1
ATOM 1486 C CA . GLY A 1 189 ? 39.811 7.483 4.779 1.00 41.94 189 GLY A CA 1
ATOM 1487 C C . GLY A 1 189 ? 40.127 8.911 4.393 1.00 41.94 189 GLY A C 1
ATOM 1488 O O . GLY A 1 189 ? 39.464 9.480 3.524 1.00 41.94 189 GLY A O 1
ATOM 1489 N N . ARG A 1 190 ? 41.097 9.509 5.089 1.00 47.72 190 ARG A N 1
ATOM 1490 C CA . ARG A 1 190 ? 41.688 10.782 4.688 1.00 47.72 190 ARG A CA 1
ATOM 1491 C C . ARG A 1 190 ? 42.063 10.650 3.219 1.00 47.72 190 ARG A C 1
ATOM 1493 O O . ARG A 1 190 ? 43.062 10.011 2.898 1.00 47.72 190 ARG A O 1
ATOM 1500 N N . GLN A 1 191 ? 41.263 11.235 2.335 1.00 42.50 191 GLN A N 1
ATOM 1501 C CA . GLN A 1 191 ? 41.748 11.505 1.000 1.00 42.50 191 GLN A CA 1
ATOM 1502 C C . GLN A 1 191 ? 42.944 12.442 1.182 1.00 42.50 191 GLN A C 1
ATOM 1504 O O . GLN A 1 191 ? 42.802 13.463 1.867 1.00 42.50 191 GLN A O 1
ATOM 1509 N N . PRO A 1 192 ? 44.135 12.117 0.656 1.00 41.22 192 PRO A N 1
ATOM 1510 C CA . PRO A 1 192 ? 45.140 13.146 0.504 1.00 41.22 192 PRO A CA 1
ATOM 1511 C C . PRO A 1 192 ? 44.504 14.236 -0.362 1.00 41.22 192 PRO A C 1
ATOM 1513 O O . PRO A 1 192 ? 43.916 13.941 -1.400 1.00 41.22 192 PRO A O 1
ATOM 1516 N N . LEU A 1 193 ? 44.573 15.482 0.105 1.00 44.09 193 LEU A N 1
ATOM 1517 C CA . LEU A 1 193 ? 44.257 16.664 -0.690 1.00 44.09 193 LEU A CA 1
ATOM 1518 C C . LEU A 1 193 ? 45.186 16.665 -1.911 1.00 44.09 193 LEU A C 1
ATOM 1520 O O . LEU A 1 193 ? 46.267 17.245 -1.871 1.00 44.09 193 LEU A O 1
ATOM 1524 N N . SER A 1 194 ? 44.796 15.990 -2.986 1.00 45.84 194 SER A N 1
ATOM 1525 C CA . SER A 1 194 ? 45.430 16.125 -4.285 1.00 45.84 194 SER A CA 1
ATOM 1526 C C . SER A 1 194 ? 44.379 16.558 -5.299 1.00 45.84 194 SER A C 1
ATOM 1528 O O . SER A 1 194 ? 43.420 15.863 -5.619 1.00 45.84 194 SER A O 1
ATOM 1530 N N . ASN A 1 195 ? 44.611 17.777 -5.776 1.00 38.78 195 ASN A N 1
ATOM 1531 C CA . ASN A 1 195 ? 43.970 18.455 -6.891 1.00 38.78 195 ASN A CA 1
ATOM 1532 C C . ASN A 1 195 ? 42.534 18.927 -6.649 1.00 38.78 195 ASN A C 1
ATOM 1534 O O . ASN A 1 195 ? 41.553 18.375 -7.143 1.00 38.78 195 ASN A O 1
ATOM 1538 N N . ALA A 1 196 ? 42.457 20.095 -6.007 1.00 37.62 196 ALA A N 1
ATOM 1539 C CA . ALA A 1 196 ? 41.446 21.090 -6.327 1.00 37.62 196 ALA A CA 1
ATOM 1540 C C . ALA A 1 196 ? 41.465 21.372 -7.844 1.00 37.62 196 ALA A C 1
ATOM 1542 O O . ALA A 1 196 ? 42.190 22.240 -8.325 1.00 37.62 196 ALA A O 1
ATOM 1543 N N . SER A 1 197 ? 40.662 20.635 -8.614 1.00 40.72 197 SER A N 1
ATOM 1544 C CA . SER A 1 197 ? 40.147 21.156 -9.875 1.00 40.72 197 SER A CA 1
ATOM 1545 C C . SER A 1 197 ? 39.183 22.272 -9.507 1.00 40.72 197 SER A C 1
ATOM 1547 O O . SER A 1 197 ? 38.094 22.035 -8.989 1.00 40.72 197 SER A O 1
ATOM 1549 N N . ALA A 1 198 ? 39.643 23.505 -9.694 1.00 35.03 198 ALA A N 1
ATOM 1550 C CA . ALA A 1 198 ? 38.855 24.701 -9.496 1.00 35.03 198 ALA A CA 1
ATOM 1551 C C . ALA A 1 198 ? 37.539 24.595 -10.282 1.00 35.03 198 ALA A C 1
ATOM 1553 O O . ALA A 1 198 ? 37.536 24.594 -11.515 1.00 35.03 198 ALA A O 1
ATOM 1554 N N . CYS A 1 199 ? 36.415 24.561 -9.563 1.00 30.59 199 CYS A N 1
ATOM 1555 C CA . CYS A 1 199 ? 35.137 25.007 -10.099 1.00 30.59 199 CYS A CA 1
ATOM 1556 C C . CYS A 1 199 ? 35.334 26.442 -10.595 1.00 30.59 199 CYS A C 1
ATOM 1558 O O . CYS A 1 199 ? 35.353 27.393 -9.813 1.00 30.59 199 CYS A O 1
ATOM 1560 N N . SER A 1 200 ? 35.523 26.598 -11.902 1.00 38.44 200 SER A N 1
ATOM 1561 C CA . SER A 1 200 ? 35.453 27.899 -12.546 1.00 38.44 200 SER A CA 1
ATOM 1562 C C . SER A 1 200 ? 34.019 28.399 -12.403 1.00 38.44 200 SER A C 1
ATOM 1564 O O . SER A 1 200 ? 33.100 27.864 -13.018 1.00 38.44 200 SER A O 1
ATOM 1566 N N . LEU A 1 201 ? 33.827 29.410 -11.556 1.00 41.41 201 LEU A N 1
ATOM 1567 C CA . LEU A 1 201 ? 32.600 30.200 -11.512 1.00 41.41 201 LEU A CA 1
ATOM 1568 C C . LEU A 1 201 ? 32.271 30.705 -12.930 1.00 41.41 201 LEU A C 1
ATOM 1570 O O . LEU A 1 201 ? 33.186 31.142 -13.639 1.00 41.41 201 LEU A O 1
ATOM 1574 N N . PRO A 1 202 ? 30.998 30.708 -13.361 1.00 42.31 202 PRO A N 1
ATOM 1575 C CA . PRO A 1 202 ? 30.634 31.355 -14.612 1.00 42.31 202 PRO A CA 1
ATOM 1576 C C . PRO A 1 202 ? 31.002 32.846 -14.537 1.00 42.31 202 PRO A C 1
ATOM 1578 O O . PRO A 1 202 ? 30.625 33.552 -13.598 1.00 42.31 202 PRO A O 1
ATOM 1581 N N . LYS A 1 203 ? 31.768 33.332 -15.526 1.00 45.66 203 LYS A N 1
ATOM 1582 C CA . LYS A 1 203 ? 32.075 34.761 -15.688 1.00 45.66 203 LYS A CA 1
ATOM 1583 C C . LYS A 1 203 ? 30.764 35.551 -15.740 1.00 45.66 203 LYS A C 1
ATOM 1585 O O . LYS A 1 203 ? 29.891 35.246 -16.550 1.00 45.66 203 LYS A O 1
ATOM 1590 N N . LYS A 1 204 ? 30.649 36.591 -14.903 1.00 42.09 204 LYS A N 1
ATOM 1591 C CA . LYS A 1 204 ? 29.576 37.593 -15.006 1.00 42.09 204 LYS A CA 1
ATOM 1592 C C . LYS A 1 204 ? 29.530 38.142 -16.443 1.00 42.09 204 LYS A C 1
ATOM 1594 O O . LYS A 1 204 ? 30.596 38.459 -16.980 1.00 42.09 204 LYS A O 1
ATOM 1599 N N . PRO A 1 205 ? 28.346 38.294 -17.060 1.00 48.97 205 PRO A N 1
ATOM 1600 C CA . PRO A 1 205 ? 28.241 38.987 -18.336 1.00 48.97 205 PRO A CA 1
ATOM 1601 C C . PRO A 1 205 ? 28.684 40.454 -18.173 1.00 48.97 205 PRO A C 1
ATOM 1603 O O . PRO A 1 205 ? 28.494 41.035 -17.098 1.00 48.97 205 PRO A O 1
ATOM 1606 N N . PRO A 1 206 ? 29.298 41.064 -19.202 1.00 46.28 206 PRO A N 1
ATOM 1607 C CA . PRO A 1 206 ? 29.750 42.448 -19.129 1.00 46.28 206 PRO A CA 1
ATOM 1608 C C . PRO A 1 206 ? 28.558 43.398 -18.961 1.00 46.28 206 PRO A C 1
ATOM 1610 O O . PRO A 1 206 ? 27.523 43.232 -19.607 1.00 46.28 206 PRO A O 1
ATOM 1613 N N . LEU A 1 207 ? 28.715 44.414 -18.104 1.00 44.72 207 LEU A N 1
ATOM 1614 C CA . LEU A 1 207 ? 27.755 45.510 -17.984 1.00 44.72 207 LEU A CA 1
ATOM 1615 C C . LEU A 1 207 ? 27.611 46.208 -19.343 1.00 44.72 207 LEU A C 1
ATOM 1617 O O . LEU A 1 207 ? 28.505 46.930 -19.786 1.00 44.72 207 LEU A O 1
ATOM 1621 N N . THR A 1 208 ? 26.458 46.046 -19.980 1.00 46.19 208 THR A N 1
ATOM 1622 C CA . THR A 1 208 ? 26.034 46.906 -21.084 1.00 46.19 208 THR A CA 1
ATOM 1623 C C . THR A 1 208 ? 25.846 48.327 -20.552 1.00 46.19 208 THR A C 1
ATOM 1625 O O . THR A 1 208 ? 25.004 48.567 -19.683 1.00 46.19 208 THR A O 1
ATOM 1628 N N . ARG A 1 209 ? 26.628 49.285 -21.066 1.00 44.47 209 ARG A N 1
ATOM 1629 C CA . ARG A 1 209 ? 26.381 50.722 -20.875 1.00 44.47 209 ARG A CA 1
ATOM 1630 C C . ARG A 1 209 ? 24.953 51.043 -21.333 1.00 44.47 209 ARG A C 1
ATOM 1632 O O . ARG A 1 209 ? 24.592 50.736 -22.466 1.00 44.47 209 ARG A O 1
ATOM 1639 N N . LYS A 1 210 ? 24.156 51.673 -20.462 1.00 44.31 210 LYS A N 1
ATOM 1640 C CA . LYS A 1 210 ? 22.861 52.260 -20.841 1.00 44.31 210 LYS A CA 1
ATOM 1641 C C . LYS A 1 210 ? 23.078 53.252 -21.998 1.00 44.31 210 LYS A C 1
ATOM 1643 O O . LYS A 1 210 ? 23.990 54.074 -21.890 1.00 44.31 210 LYS A O 1
ATOM 1648 N N . PRO A 1 211 ? 22.270 53.220 -23.070 1.00 46.00 211 PRO A N 1
ATOM 1649 C CA . PRO A 1 211 ? 22.292 54.279 -24.069 1.00 46.00 211 PRO A CA 1
ATOM 1650 C C . PRO A 1 211 ? 21.822 55.603 -23.446 1.00 46.00 211 PRO A C 1
ATOM 1652 O O . PRO A 1 211 ? 20.944 55.624 -22.580 1.00 46.00 211 PRO A O 1
ATOM 1655 N N . ALA A 1 212 ? 22.454 56.698 -23.872 1.00 49.78 212 ALA A N 1
ATOM 1656 C CA . ALA A 1 212 ? 22.140 58.063 -23.460 1.00 49.78 212 ALA A CA 1
ATOM 1657 C C . ALA A 1 212 ? 20.680 58.436 -23.799 1.00 49.78 212 ALA A C 1
ATOM 1659 O O . ALA A 1 212 ? 20.139 57.934 -24.789 1.00 49.78 212 ALA A O 1
ATOM 1660 N N . PRO A 1 213 ? 20.029 59.312 -23.011 1.00 41.66 213 PRO A N 1
ATOM 1661 C CA . PRO A 1 213 ? 18.653 59.714 -23.270 1.00 41.66 213 PRO A CA 1
ATOM 1662 C C . PRO A 1 213 ? 18.576 60.498 -24.585 1.00 41.66 213 PRO A C 1
ATOM 1664 O O . PRO A 1 213 ? 19.196 61.548 -24.735 1.00 41.66 213 PRO A O 1
ATOM 1667 N N . GLN A 1 214 ? 17.804 59.982 -25.542 1.00 49.28 214 GLN A N 1
ATOM 1668 C CA . GLN A 1 214 ? 17.454 60.720 -26.750 1.00 49.28 214 GLN A CA 1
ATOM 1669 C C . GLN A 1 214 ? 16.502 61.863 -26.378 1.00 49.28 214 GLN A C 1
ATOM 1671 O O . GLN A 1 214 ? 15.488 61.660 -25.705 1.00 49.28 214 GLN A O 1
ATOM 1676 N N . HIS A 1 215 ? 16.856 63.074 -26.805 1.00 43.19 215 HIS A N 1
ATOM 1677 C CA . HIS A 1 215 ? 16.033 64.272 -26.690 1.00 43.19 215 HIS A CA 1
ATOM 1678 C C . HIS A 1 215 ? 14.654 64.041 -27.329 1.00 43.19 215 HIS A C 1
ATOM 1680 O O . HIS A 1 215 ? 14.552 63.684 -28.501 1.00 43.19 215 HIS A O 1
ATOM 1686 N N . LYS A 1 216 ? 13.586 64.283 -26.559 1.00 46.84 216 LYS A N 1
ATOM 1687 C CA . LYS A 1 216 ? 12.215 64.364 -27.076 1.00 46.84 216 LYS A CA 1
ATOM 1688 C C . LYS A 1 216 ? 12.110 65.545 -28.046 1.00 46.84 216 LYS A C 1
ATOM 1690 O O . LYS A 1 216 ? 12.293 66.688 -27.631 1.00 46.84 216 LYS A O 1
ATOM 1695 N N . ALA A 1 217 ? 11.777 65.275 -29.305 1.00 47.34 217 ALA A N 1
ATOM 1696 C CA . ALA A 1 217 ? 11.265 66.289 -30.221 1.00 47.34 217 ALA A CA 1
ATOM 1697 C C . ALA A 1 217 ? 9.811 66.643 -29.834 1.00 47.34 217 ALA A C 1
ATOM 1699 O O . ALA A 1 217 ? 9.056 65.746 -29.443 1.00 47.34 217 ALA A O 1
ATOM 1700 N N . PRO A 1 218 ? 9.402 67.922 -29.888 1.00 47.22 218 PRO A N 1
ATOM 1701 C CA . PRO A 1 218 ? 8.066 68.333 -29.479 1.00 47.22 218 PRO A CA 1
ATOM 1702 C C . PRO A 1 218 ? 7.003 67.949 -30.514 1.00 47.22 218 PRO A C 1
ATOM 1704 O O . PRO A 1 218 ? 7.178 68.110 -31.720 1.00 47.22 218 PRO A O 1
ATOM 1707 N N . LEU A 1 219 ? 5.872 67.474 -29.994 1.00 44.09 219 LEU A N 1
ATOM 1708 C CA . LEU A 1 219 ? 4.639 67.202 -30.722 1.00 44.09 219 LEU A CA 1
ATOM 1709 C C . LEU A 1 219 ? 4.056 68.537 -31.229 1.00 44.09 219 LEU A C 1
ATOM 1711 O O . LEU A 1 219 ? 3.570 69.347 -30.436 1.00 44.09 219 LEU A O 1
ATOM 1715 N N . ALA A 1 220 ? 4.133 68.787 -32.537 1.00 43.56 220 ALA A N 1
ATOM 1716 C CA . ALA A 1 220 ? 3.437 69.899 -33.175 1.00 43.56 220 ALA A CA 1
ATOM 1717 C C . ALA A 1 220 ? 1.958 69.543 -33.404 1.00 43.56 220 ALA A C 1
ATOM 1719 O O . ALA A 1 220 ? 1.612 68.423 -33.775 1.00 43.56 220 ALA A O 1
ATOM 1720 N N . LYS A 1 221 ? 1.108 70.527 -33.111 1.00 44.78 221 LYS A N 1
ATOM 1721 C CA . LYS A 1 221 ? -0.357 70.493 -33.058 1.00 44.78 221 LYS A CA 1
ATOM 1722 C C . LYS A 1 221 ? -1.022 70.332 -34.434 1.00 44.78 221 LYS A C 1
ATOM 1724 O O . LYS A 1 221 ? -0.529 70.865 -35.419 1.00 44.78 221 LYS A O 1
ATOM 1729 N N . ASN A 1 222 ? -2.196 69.696 -34.401 1.00 40.38 222 ASN A N 1
ATOM 1730 C CA . ASN A 1 222 ? -3.360 69.783 -35.296 1.00 40.38 222 ASN A CA 1
ATOM 1731 C C . ASN A 1 222 ? -3.302 70.758 -36.489 1.00 40.38 222 ASN A C 1
ATOM 1733 O O . ASN A 1 222 ? -3.218 71.973 -36.291 1.00 40.38 222 ASN A O 1
ATOM 1737 N N . ARG A 1 223 ? -3.648 70.235 -37.669 1.00 42.50 223 ARG A N 1
ATOM 1738 C CA . ARG A 1 223 ? -4.884 70.603 -38.379 1.00 42.50 223 ARG A CA 1
ATOM 1739 C C . ARG A 1 223 ? -5.336 69.478 -39.299 1.00 42.50 223 ARG A C 1
ATOM 1741 O O . ARG A 1 223 ? -4.444 68.812 -39.861 1.00 42.50 223 ARG A O 1
#

Sequence (223 aa):
MIYIKIDFPAGRWHATAWGSHVNEGVPEWPPCPWRLSRALIAAWHWKHRRQNETVLRALIDKLASAAPDYRLPQASAAHTRHYMPVVTGKNETKTKIFDTFVHVNKGESLWIRWDIALTPEEHTLLGTLLASLNYMGRAESLVIATLLDDSDTSPPSDTTPPPPPPPSDTPTWTTPAPPPPPPPPPPLGRQPLSNASACSLPKKPPLTRKPAPQHKAPLAKNR

Foldseek 3Di:
DWKKKKDFPLQKAFAADPPDDQQVQHHDPPDALVLVLVLLVVLCVPPNVVDDVVLNVVLSVQSVVDFKWKQDADKDKDWDWDFDWDDDPPDTHTDIGIGIIIGGDPPDIMMIDDPTDHDPSSLVSSQVSQCSGQATHDNSRGIRMGIDDPVVPDDPPPPDDDDDDDDDDDRDTDRDDDPDPPDPDDPPDPDPPDDDPDPDDPDDDDDDDDDDDDDDDDDDDDD

Secondary structure (DSSP, 8-state):
-EEEEEE-TTSEE--BPTT--GGG--B-SSPPHHHHHHHHHHHHHHH-TTS-HHHHHHHHHHHHHSPPEEEPPSEEEEEEEEEEEEEETTEEEEEEEEEEEEEEPTT-EEEEEE--PPPHHHHHHHHHHHHT-SBSSSTT-B-EEEEE-GGG-SPP---SPPPPPS-------BPPPPPPPPPPPPP-------------PPPPPP-PPPPPPPPPPP-----